Protein AF-A0A455C0T8-F1 (afdb_monomer_lite)

Organism: Physeter macrocephalus (NCBI:txid9755)

Foldseek 3Di:
DDPPPPDPVNCVVVPPDDPPVVVVVVVVVVVVVVVVVVVVVVVVVVCVPDDDPPPVVVVVVVVVVVVVVVVVVVCVPDPVNVVVVPPPPPVVVVVVVVVVVVVVVVVVVVVVVVVVVVVVVVVVVVVVVPVVDFDQDPVPSPFGWDDDPQWTDTPVGDIGRNPPVVPPDPVNVVVVVVVVVVVVVVVPVPPDDD

Secondary structure (DSSP, 8-state):
-------HHHHHH--SS--HHHHHHHHHHHHHHHHHHHHHHHHHHHHTTSS-TTHHHHHHHHHHHHHHHHHHHHHHT-HHHHHTT-----HHHHHHHHHHHHHHHHHHHHHHHHHHHHHHHHHHHHHHHHHHS--B-TTTSSSB-EEETTEEE-TTS-EEEGGGGGGS-THHHHHHHHHHHHHHHTTSSSSS--

Structure (mmCIF, N/CA/C/O backbone):
data_AF-A0A455C0T8-F1
#
_entry.id   AF-A0A455C0T8-F1
#
loop_
_atom_site.group_PDB
_atom_site.id
_atom_site.type_symbol
_atom_site.label_atom_id
_atom_site.label_alt_id
_atom_site.label_comp_id
_atom_site.label_asym_id
_atom_site.label_entity_id
_atom_site.label_seq_id
_atom_site.pdbx_PDB_ins_code
_atom_site.Cartn_x
_atom_site.Cartn_y
_atom_site.Cartn_z
_atom_site.occupancy
_atom_site.B_iso_or_equiv
_atom_site.auth_seq_id
_atom_site.auth_comp_id
_atom_site.auth_asym_id
_atom_site.auth_atom_id
_atom_site.pdbx_PDB_model_num
ATOM 1 N N . MET A 1 1 ? -26.585 -12.276 -6.420 1.00 33.41 1 MET A N 1
ATOM 2 C CA . MET A 1 1 ? -26.835 -12.587 -5.000 1.00 33.41 1 MET A CA 1
ATOM 3 C C . MET A 1 1 ? -25.480 -12.711 -4.329 1.00 33.41 1 MET A C 1
ATOM 5 O O . MET A 1 1 ? -24.835 -13.733 -4.495 1.00 33.41 1 MET A O 1
ATOM 9 N N . ALA A 1 2 ? -24.990 -11.632 -3.721 1.00 36.44 2 ALA A N 1
ATOM 10 C CA . ALA A 1 2 ? -23.723 -11.622 -2.997 1.00 36.44 2 ALA A CA 1
ATOM 11 C C . ALA A 1 2 ? -24.063 -11.402 -1.524 1.00 36.44 2 ALA A C 1
ATOM 13 O O . ALA A 1 2 ? -24.315 -10.275 -1.099 1.00 36.44 2 ALA A O 1
ATOM 14 N N . GLU A 1 3 ? -24.168 -12.495 -0.773 1.00 41.09 3 GLU A N 1
ATOM 15 C CA . GLU A 1 3 ? -24.179 -12.431 0.682 1.00 41.09 3 GLU A CA 1
ATOM 16 C C . GLU A 1 3 ? -22.773 -12.023 1.110 1.00 41.09 3 GLU A C 1
ATOM 18 O O . GLU A 1 3 ? -21.844 -12.826 1.143 1.00 41.09 3 GLU A O 1
ATOM 23 N N . GLY A 1 4 ? -22.600 -10.722 1.346 1.00 45.06 4 G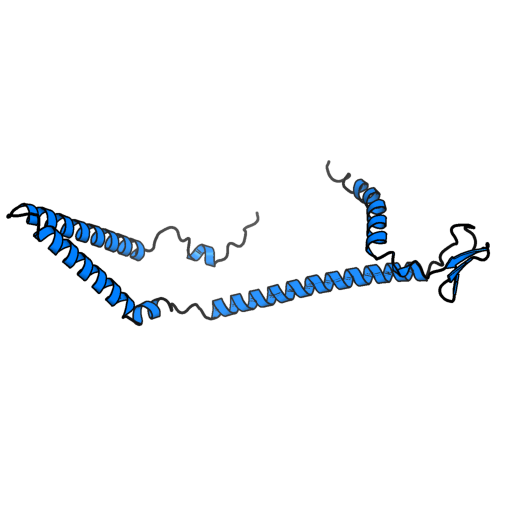LY A N 1
ATOM 24 C CA . GLY A 1 4 ? -21.412 -10.210 2.004 1.00 45.06 4 GLY A CA 1
ATOM 25 C C . GLY A 1 4 ? -21.304 -10.885 3.362 1.00 45.06 4 GLY A C 1
ATOM 26 O O . GLY A 1 4 ? -22.242 -10.822 4.160 1.00 45.06 4 GLY A O 1
ATOM 27 N N . SER A 1 5 ? -20.169 -11.532 3.597 1.00 46.12 5 SER A N 1
ATOM 28 C CA . SER A 1 5 ? -19.737 -12.092 4.870 1.00 46.12 5 SER A CA 1
ATOM 29 C C . SER A 1 5 ? -19.671 -10.985 5.924 1.00 46.12 5 SER A C 1
ATOM 31 O O . SER A 1 5 ? -18.622 -10.444 6.265 1.00 46.12 5 SER A O 1
ATOM 33 N N . GLY A 1 6 ? -20.832 -10.603 6.452 1.00 54.66 6 GLY A N 1
ATOM 34 C CA . GLY A 1 6 ? -20.913 -9.846 7.682 1.00 54.66 6 GLY A CA 1
ATOM 35 C C . GLY A 1 6 ? -20.240 -10.687 8.750 1.00 54.66 6 GLY A C 1
ATOM 36 O O . GLY A 1 6 ? -20.759 -11.742 9.104 1.00 54.66 6 GLY A O 1
ATOM 37 N N . SER A 1 7 ? -19.068 -10.236 9.204 1.00 57.94 7 SER A N 1
ATOM 38 C CA . SER A 1 7 ? -18.307 -10.855 10.287 1.00 57.94 7 SER A CA 1
ATOM 39 C C . SER A 1 7 ? -19.265 -11.348 11.372 1.00 57.94 7 SER A C 1
ATOM 41 O O . SER A 1 7 ? -20.107 -10.583 11.848 1.00 57.94 7 SER A O 1
ATOM 43 N N . ARG A 1 8 ? -19.144 -12.624 11.754 1.00 60.28 8 ARG A N 1
ATOM 44 C CA . ARG A 1 8 ? -19.903 -13.287 12.833 1.00 60.28 8 ARG A CA 1
ATOM 45 C C . ARG A 1 8 ? -19.936 -12.445 14.118 1.00 60.28 8 ARG A C 1
ATOM 47 O O . ARG A 1 8 ? -20.904 -12.494 14.877 1.00 60.28 8 ARG A O 1
ATOM 54 N N . HIS A 1 9 ? -18.924 -11.600 14.301 1.00 58.12 9 HIS A N 1
ATOM 55 C CA . HIS A 1 9 ? -18.810 -10.605 15.357 1.00 58.12 9 HIS A CA 1
ATOM 56 C C . HIS A 1 9 ? -19.911 -9.524 15.306 1.00 58.12 9 HIS A C 1
ATOM 58 O O . HIS A 1 9 ? -20.484 -9.156 16.329 1.00 58.12 9 HIS A O 1
ATOM 64 N N . ARG A 1 10 ? -20.299 -9.070 14.106 1.00 57.00 10 ARG A N 1
ATOM 65 C CA . ARG A 1 10 ? -21.342 -8.056 13.874 1.00 57.00 10 ARG A CA 1
ATOM 66 C C . ARG A 1 10 ? -22.728 -8.489 14.334 1.00 57.00 10 ARG A C 1
ATOM 68 O O . ARG A 1 10 ? -23.501 -7.660 14.808 1.00 57.00 10 ARG A O 1
ATOM 75 N N . SER A 1 11 ? -23.032 -9.775 14.205 1.00 61.03 11 SER A N 1
ATOM 76 C CA . SER A 1 11 ? -24.286 -10.373 14.669 1.00 61.03 11 SER A CA 1
ATOM 77 C C . SER A 1 11 ? -24.374 -10.498 16.192 1.00 61.03 11 SER A C 1
ATOM 79 O O . SER A 1 11 ? -25.479 -10.434 16.725 1.00 61.03 11 SER A O 1
ATOM 81 N N . LEU A 1 12 ? -23.244 -10.618 16.902 1.00 58.72 12 LEU A N 1
ATOM 82 C CA . LEU A 1 12 ? -23.231 -10.785 18.362 1.00 58.72 12 LEU A CA 1
ATOM 83 C C . LEU A 1 12 ? -23.606 -9.496 19.107 1.00 58.72 12 LEU A C 1
ATOM 85 O O . LEU A 1 12 ? -24.331 -9.550 20.097 1.00 58.72 12 LEU A O 1
ATOM 89 N N . TYR A 1 13 ? -23.184 -8.328 18.613 1.00 58.69 13 TYR A N 1
ATOM 90 C CA . TYR A 1 13 ? -23.478 -7.048 19.271 1.00 58.69 13 TYR A CA 1
ATOM 91 C C . TYR A 1 13 ? -24.742 -6.339 18.748 1.00 58.69 13 TYR A C 1
ATOM 93 O O . TYR A 1 13 ? -25.199 -5.378 19.366 1.00 58.69 13 TYR A O 1
ATOM 101 N N . LYS A 1 14 ? -25.319 -6.791 17.620 1.00 55.66 14 LYS A N 1
ATOM 102 C CA . LYS A 1 14 ? -26.543 -6.220 17.015 1.00 55.66 14 LYS A CA 1
ATOM 103 C C . LYS A 1 14 ? -27.815 -7.033 17.263 1.00 55.66 14 LYS A C 1
ATOM 105 O O . LYS A 1 14 ? -28.819 -6.780 16.597 1.00 55.66 14 LYS A O 1
ATOM 110 N N . LEU A 1 15 ? -27.800 -7.990 18.195 1.00 58.72 15 LEU A N 1
ATOM 111 C CA . LEU A 1 15 ? -29.006 -8.731 18.567 1.00 58.72 15 LEU A CA 1
ATOM 112 C C . LEU A 1 15 ? -30.108 -7.732 18.970 1.00 58.72 15 LEU A C 1
ATOM 114 O O . LEU A 1 15 ? -29.915 -6.892 19.851 1.00 58.72 15 LEU A O 1
ATOM 118 N N . VAL A 1 16 ? -31.233 -7.766 18.252 1.00 58.88 16 VAL A N 1
ATOM 119 C CA . VAL A 1 16 ? -32.343 -6.821 18.419 1.00 58.88 16 VAL A CA 1
ATOM 120 C C . VAL A 1 16 ? -32.990 -7.070 19.779 1.00 58.88 16 VAL A C 1
ATOM 122 O O . VAL A 1 16 ? -33.733 -8.027 19.961 1.00 58.88 16 VAL A O 1
ATOM 125 N N . GLY A 1 17 ? -32.673 -6.202 20.736 1.00 65.75 17 GLY A N 1
ATOM 126 C CA . GLY A 1 17 ? -33.179 -6.260 22.103 1.00 65.75 17 GLY A CA 1
ATOM 127 C C . GLY A 1 17 ? -32.043 -6.123 23.104 1.00 65.75 17 GLY A C 1
ATOM 128 O O . GLY A 1 17 ? -31.150 -6.962 23.177 1.00 65.75 17 GLY A O 1
ATOM 129 N N . SER A 1 18 ? -32.069 -5.045 23.888 1.00 62.69 18 SER A N 1
ATOM 130 C CA . SER A 1 18 ? -31.162 -4.908 25.026 1.00 62.69 18 SER A CA 1
ATOM 131 C C . SER A 1 18 ? -31.400 -6.091 25.974 1.00 62.69 18 SER A C 1
ATOM 133 O O . SER A 1 18 ? -32.557 -6.315 26.337 1.00 62.69 18 SER A O 1
ATOM 135 N N . PRO A 1 19 ? -30.366 -6.863 26.362 1.00 65.88 19 PRO A N 1
ATOM 136 C CA . PRO A 1 19 ? -30.512 -7.954 27.317 1.00 65.88 19 PRO A CA 1
ATOM 137 C C . PRO A 1 19 ? -31.326 -7.522 28.551 1.00 65.88 19 PRO A C 1
ATOM 139 O O . PRO A 1 19 ? -31.141 -6.391 29.009 1.00 65.88 19 PRO A O 1
ATOM 142 N N . PRO A 1 20 ? -32.191 -8.383 29.128 1.00 73.50 20 PRO A N 1
ATOM 143 C CA . PRO A 1 20 ? -33.102 -8.006 30.218 1.00 73.50 20 PRO A CA 1
ATOM 144 C C . PRO A 1 20 ? -32.420 -7.292 31.396 1.00 73.50 20 PRO A C 1
ATOM 146 O O . PRO A 1 20 ? -32.981 -6.367 31.982 1.00 73.50 20 PRO A O 1
ATOM 149 N N . TRP A 1 21 ? -31.169 -7.655 31.695 1.00 77.06 21 TRP A N 1
ATOM 150 C CA . TRP A 1 21 ? -30.371 -7.018 32.742 1.00 77.06 21 TRP A CA 1
ATOM 151 C C . TRP A 1 21 ? -29.946 -5.580 32.403 1.00 77.06 21 TRP A C 1
ATOM 153 O O . TRP A 1 21 ? -29.877 -4.750 33.304 1.00 77.06 21 TRP A O 1
ATOM 163 N N . LYS A 1 22 ? -29.706 -5.242 31.125 1.00 79.69 22 LYS A N 1
ATOM 164 C CA . LYS A 1 22 ? -29.361 -3.875 30.695 1.00 79.69 22 LYS A CA 1
ATOM 165 C C . LYS A 1 22 ? -30.555 -2.936 30.829 1.00 79.69 22 LYS A C 1
ATOM 167 O O . LYS A 1 22 ? -30.374 -1.765 31.155 1.00 79.69 22 LYS A O 1
ATOM 172 N N . GLU A 1 23 ? -31.768 -3.430 30.576 1.00 82.00 23 GLU A N 1
ATOM 173 C CA . GLU A 1 23 ? -32.989 -2.661 30.832 1.00 82.00 23 GLU A CA 1
ATOM 174 C C . GLU A 1 23 ? -33.227 -2.502 32.336 1.00 82.00 23 GLU A C 1
ATOM 176 O O . GLU A 1 23 ? -33.405 -1.379 32.797 1.00 82.00 23 GLU A O 1
ATOM 181 N N . ALA A 1 24 ? -33.115 -3.578 33.121 1.00 80.69 24 ALA A N 1
ATOM 182 C CA . ALA A 1 24 ? -33.224 -3.508 34.579 1.00 80.69 24 ALA A CA 1
ATOM 183 C C . ALA A 1 24 ? -32.189 -2.549 35.202 1.00 80.69 24 ALA A C 1
ATOM 185 O O . ALA A 1 24 ? -32.524 -1.747 36.074 1.00 80.69 24 ALA A O 1
ATOM 186 N N . PHE A 1 25 ? -30.947 -2.563 34.710 1.00 82.69 25 PHE A N 1
ATOM 187 C CA . PHE A 1 25 ? -29.892 -1.645 35.136 1.00 82.69 25 PHE A CA 1
ATOM 188 C C . PHE A 1 25 ? -30.202 -0.191 34.755 1.00 82.69 25 PHE A C 1
ATOM 190 O O . PHE A 1 25 ? -30.067 0.703 35.592 1.00 82.69 25 PHE A O 1
ATOM 197 N N . ARG A 1 26 ? -30.674 0.059 33.523 1.00 88.69 26 ARG A N 1
ATOM 198 C CA . ARG A 1 26 ? -31.106 1.398 33.087 1.00 88.69 26 ARG A CA 1
ATOM 199 C C . ARG A 1 26 ? -32.244 1.935 33.951 1.00 88.69 26 ARG A C 1
ATOM 201 O O . ARG A 1 26 ? -32.157 3.077 34.400 1.00 88.69 26 ARG A O 1
ATOM 208 N N . GLN A 1 27 ? -33.252 1.116 34.244 1.00 88.38 27 GLN A N 1
ATOM 209 C CA . GLN A 1 27 ? -34.340 1.493 35.150 1.00 88.38 27 GLN A CA 1
ATOM 210 C C . GLN A 1 27 ? -33.820 1.779 36.565 1.00 88.38 27 GLN A C 1
ATOM 212 O O . GLN A 1 27 ? -34.174 2.800 37.146 1.00 88.38 27 GLN A O 1
ATOM 217 N N . GLY A 1 28 ? -32.899 0.962 37.086 1.00 89.94 28 GLY A N 1
ATOM 218 C CA . GLY A 1 28 ? -32.250 1.208 38.377 1.00 89.94 28 GLY A CA 1
ATOM 219 C C . GLY A 1 28 ? -31.489 2.539 38.430 1.00 89.94 28 GLY A C 1
ATOM 220 O O . GLY A 1 28 ? -31.587 3.269 39.415 1.00 89.94 28 GLY A O 1
ATOM 221 N N . CYS A 1 29 ? -30.773 2.906 37.364 1.00 90.25 29 CYS A N 1
ATOM 222 C CA . CYS A 1 29 ? -30.118 4.213 37.253 1.00 90.25 29 CYS A CA 1
ATOM 223 C C . CYS A 1 29 ? -31.121 5.374 37.230 1.00 90.25 29 CYS A C 1
ATOM 225 O O . CYS A 1 29 ? -30.934 6.352 37.955 1.00 90.25 29 CYS A O 1
ATOM 227 N N . LEU A 1 30 ? -32.186 5.267 36.431 1.00 93.00 30 LEU A N 1
ATOM 228 C CA . LEU A 1 30 ? -33.220 6.300 36.346 1.00 93.00 30 LEU A CA 1
ATOM 229 C C . LEU A 1 30 ? -33.950 6.484 37.679 1.00 93.00 30 LEU A C 1
ATOM 231 O O . LEU A 1 30 ? -34.181 7.617 38.101 1.00 93.00 30 LEU A O 1
ATOM 235 N N . GLU A 1 31 ? -34.256 5.390 38.371 1.00 93.88 31 GLU A N 1
ATOM 236 C CA . GLU A 1 31 ? -34.935 5.423 39.662 1.00 93.88 31 GLU A CA 1
ATOM 237 C C . GLU A 1 31 ? -34.030 6.018 40.752 1.00 93.88 31 GLU A C 1
ATOM 239 O O . GLU A 1 31 ? -34.474 6.857 41.537 1.00 93.88 31 GLU A O 1
ATOM 244 N N . ARG A 1 32 ? -32.725 5.698 40.751 1.00 90.62 32 ARG A N 1
ATOM 245 C CA . ARG A 1 32 ? -31.735 6.368 41.617 1.00 90.62 32 ARG A CA 1
ATOM 246 C C . ARG A 1 32 ? -31.667 7.870 41.350 1.00 90.62 32 ARG A C 1
ATOM 248 O O . ARG A 1 32 ? -31.705 8.655 42.297 1.00 90.62 32 ARG A O 1
ATOM 255 N N . MET A 1 33 ? -31.623 8.279 40.081 1.00 91.00 33 MET A N 1
ATOM 256 C CA . MET A 1 33 ? -31.598 9.695 39.703 1.00 91.00 33 MET A CA 1
ATOM 257 C C . MET A 1 33 ? -32.877 10.416 40.156 1.00 91.00 33 MET A C 1
ATOM 259 O O . MET A 1 33 ? -32.812 11.500 40.738 1.00 91.00 33 MET A O 1
ATOM 263 N N . ARG A 1 34 ? -34.046 9.799 39.945 1.00 93.19 34 ARG A N 1
ATOM 264 C CA . ARG A 1 34 ? -35.346 10.340 40.360 1.00 93.19 34 ARG A CA 1
ATOM 265 C C . ARG A 1 34 ? -35.437 10.484 41.878 1.00 93.19 34 ARG A C 1
ATOM 267 O O . ARG A 1 34 ? -35.855 11.538 42.352 1.00 93.19 34 ARG A O 1
ATOM 274 N N . ASN A 1 35 ? -35.000 9.476 42.629 1.00 89.75 35 ASN A N 1
ATOM 275 C CA . ASN A 1 35 ? -35.014 9.493 44.091 1.00 89.75 35 ASN A CA 1
ATOM 276 C C . ASN A 1 35 ? -34.017 10.497 44.677 1.00 89.75 35 ASN A C 1
ATOM 278 O O . ASN A 1 35 ? -34.351 11.184 45.642 1.00 89.75 35 ASN A O 1
ATOM 282 N N . SER A 1 36 ? -32.838 10.647 44.068 1.00 85.00 36 SER A N 1
ATOM 283 C CA . SER A 1 36 ? -31.876 11.693 44.434 1.00 85.00 36 SER A CA 1
ATOM 284 C C . SER A 1 36 ? -32.474 13.088 44.219 1.00 85.00 36 SER A C 1
ATOM 286 O O . SER A 1 36 ? -32.560 13.885 45.156 1.00 85.00 36 SER A O 1
ATOM 288 N N . ARG A 1 37 ? -33.032 13.344 43.025 1.00 91.06 37 ARG A N 1
ATOM 289 C CA . ARG A 1 37 ? -33.727 14.603 42.716 1.00 91.06 37 ARG A CA 1
ATOM 290 C C . ARG A 1 37 ? -34.885 14.860 43.678 1.00 91.06 37 ARG A C 1
ATOM 292 O O . ARG A 1 37 ? -35.057 15.985 44.140 1.00 91.06 37 ARG A O 1
ATOM 299 N N . TYR A 1 38 ? -35.679 13.837 43.988 1.00 90.44 38 TYR A N 1
ATOM 300 C CA . TYR A 1 38 ? -36.792 13.953 44.924 1.00 90.44 38 TYR A CA 1
ATOM 301 C C . TYR A 1 38 ? -36.306 14.314 46.331 1.00 90.44 38 TYR A C 1
ATOM 303 O O . TYR A 1 38 ? -36.817 15.276 46.898 1.00 90.44 38 TYR A O 1
ATOM 311 N N . ARG A 1 39 ? -35.285 13.625 46.864 1.00 88.25 39 ARG A N 1
ATOM 312 C CA . ARG A 1 39 ? -34.659 13.946 48.160 1.00 88.25 39 ARG A CA 1
ATOM 313 C C . ARG A 1 39 ? -34.164 15.386 48.208 1.00 88.25 39 ARG A C 1
ATOM 315 O O . ARG A 1 39 ? -34.488 16.092 49.159 1.00 88.25 39 ARG A O 1
ATOM 322 N N . LEU A 1 40 ? -33.439 15.831 47.182 1.00 84.25 40 LEU A N 1
ATOM 323 C CA . LEU A 1 40 ? -32.906 17.191 47.108 1.00 84.25 40 LEU A CA 1
ATOM 324 C C . LEU A 1 40 ? -34.034 18.234 47.110 1.00 84.25 40 LEU A C 1
ATOM 326 O O . LEU A 1 40 ? -34.046 19.148 47.931 1.00 84.25 40 LEU A O 1
ATOM 330 N N . LEU A 1 41 ? -35.042 18.060 46.251 1.00 83.62 41 LEU A N 1
ATOM 331 C CA . LEU A 1 41 ? -36.197 18.961 46.193 1.00 83.62 41 LEU A CA 1
ATOM 332 C C . LEU A 1 41 ? -37.034 18.934 47.478 1.00 83.62 41 LEU A C 1
ATOM 334 O O . LEU A 1 41 ? -37.675 19.931 47.812 1.00 83.62 41 LEU A O 1
ATOM 338 N N . ASN A 1 42 ? -37.075 17.804 48.187 1.00 83.00 42 ASN A N 1
ATOM 339 C CA . ASN A 1 42 ? -37.778 17.695 49.460 1.00 83.00 42 ASN A CA 1
ATOM 340 C C . ASN A 1 42 ? -37.015 18.423 50.578 1.00 83.00 42 ASN A C 1
ATOM 342 O O . ASN A 1 42 ? -37.646 19.139 51.349 1.00 83.00 42 ASN A O 1
ATOM 346 N N . LYS A 1 43 ? -35.674 18.337 50.604 1.00 79.94 43 LYS A N 1
ATOM 347 C CA . LYS A 1 43 ? -34.820 19.138 51.501 1.00 79.94 43 LYS A CA 1
ATOM 348 C C . LYS A 1 43 ? -35.065 20.642 51.297 1.00 79.94 43 LYS A C 1
ATOM 350 O O . LYS A 1 43 ? -35.348 21.340 52.264 1.00 79.94 43 LYS A O 1
ATOM 355 N N . TYR A 1 44 ? -35.075 21.125 50.049 1.00 72.94 44 TYR A N 1
ATOM 356 C CA . TYR A 1 44 ? -35.367 22.539 49.753 1.00 72.94 44 TYR A CA 1
ATOM 357 C C . TYR A 1 44 ? -36.786 22.964 50.158 1.00 72.94 44 TYR A C 1
ATOM 359 O O . TYR A 1 44 ? -36.973 24.050 50.703 1.00 72.94 44 TYR A O 1
ATOM 367 N N . ARG A 1 45 ? -37.795 22.111 49.930 1.00 80.19 45 ARG A N 1
ATOM 368 C CA . ARG A 1 45 ? -39.177 22.398 50.350 1.00 80.19 45 ARG A CA 1
ATOM 369 C C . ARG A 1 45 ? -39.338 22.439 51.869 1.00 80.19 45 ARG A C 1
ATOM 371 O O . ARG A 1 45 ? -40.090 23.272 52.361 1.00 80.19 45 ARG A O 1
ATOM 378 N N . GLN A 1 46 ? -38.634 21.578 52.601 1.00 69.50 46 GLN A N 1
ATOM 379 C CA . GLN A 1 46 ? -38.666 21.548 54.067 1.00 69.50 46 GLN A CA 1
ATOM 380 C C . GLN A 1 46 ? -37.895 22.723 54.689 1.00 69.50 46 GLN A C 1
ATOM 382 O O . GLN A 1 46 ? -38.374 23.317 55.652 1.00 69.50 46 GLN A O 1
ATOM 387 N N . ALA A 1 47 ? -36.768 23.130 54.095 1.00 58.59 47 ALA A N 1
ATOM 388 C CA . ALA A 1 47 ? -35.994 24.299 54.527 1.00 58.59 47 ALA A CA 1
ATOM 389 C C . ALA A 1 47 ? -36.754 25.633 54.358 1.00 58.59 47 ALA A C 1
ATOM 391 O O . ALA A 1 47 ? -36.517 26.584 55.097 1.00 58.59 47 ALA A O 1
ATOM 392 N N . GLY A 1 48 ? -37.714 25.710 53.429 1.00 55.81 48 GLY A N 1
ATOM 393 C CA . GLY A 1 48 ? -38.575 26.887 53.250 1.00 55.81 48 GLY A CA 1
ATOM 394 C C . GLY A 1 48 ? -39.672 27.064 54.311 1.00 55.81 48 GLY A C 1
ATOM 395 O O . GLY A 1 48 ? -40.335 28.099 54.317 1.00 55.81 48 GLY A O 1
ATOM 396 N N . GLY A 1 49 ? -39.888 26.075 55.188 1.00 57.78 49 GLY A N 1
ATOM 397 C CA . GLY A 1 49 ? -40.978 26.076 56.171 1.00 57.78 49 GLY A CA 1
ATOM 398 C C . GLY A 1 49 ? -40.622 26.607 57.564 1.00 57.78 49 GLY A C 1
ATOM 399 O O . GLY A 1 49 ? -41.535 26.856 58.345 1.00 57.78 49 GLY A O 1
ATOM 400 N N . ASN A 1 50 ? -39.336 26.787 57.897 1.00 58.78 50 ASN A N 1
ATOM 401 C CA . ASN A 1 50 ? -38.905 27.154 59.253 1.00 58.78 50 ASN A CA 1
ATOM 402 C C . ASN A 1 50 ? -37.678 28.099 59.237 1.00 58.78 50 ASN A C 1
ATOM 404 O O . ASN A 1 50 ? -36.543 27.650 59.276 1.00 58.78 50 ASN A O 1
ATOM 408 N N . MET A 1 51 ? -37.943 29.413 59.204 1.00 53.75 51 MET A N 1
ATOM 409 C CA . MET A 1 51 ? -37.075 30.561 59.563 1.00 53.75 51 MET A CA 1
ATOM 410 C C . MET A 1 51 ? -35.664 30.728 58.921 1.00 53.75 51 MET A C 1
ATOM 412 O O . MET A 1 51 ? -34.823 29.840 58.909 1.00 53.75 51 MET A O 1
ATOM 416 N N . SER A 1 52 ? -35.405 31.972 58.473 1.00 58.03 52 SER A N 1
ATOM 417 C CA . SER A 1 52 ? -34.132 32.595 58.024 1.00 58.03 52 SER A CA 1
ATOM 418 C C . SER A 1 52 ? -33.333 31.904 56.896 1.00 58.03 52 SER A C 1
ATOM 420 O O . SER A 1 52 ? -32.160 31.553 57.027 1.00 58.03 52 SER A O 1
ATOM 422 N N . GLY A 1 53 ? -33.947 31.830 55.709 1.00 56.12 53 GLY A N 1
ATOM 423 C CA . GLY A 1 53 ? -33.444 31.192 54.477 1.00 56.12 53 GLY A CA 1
ATOM 424 C C . GLY A 1 53 ? -32.185 31.767 53.795 1.00 56.12 53 GLY A C 1
ATOM 425 O O . GLY A 1 53 ? -32.001 31.550 52.602 1.00 56.12 53 GLY A O 1
ATOM 426 N N . GLY A 1 54 ? -31.313 32.484 54.507 1.00 56.38 54 GLY A N 1
ATOM 427 C CA . GLY A 1 54 ? -30.029 32.964 53.973 1.00 56.38 54 GLY A CA 1
ATOM 428 C C . GLY A 1 54 ? -28.845 32.053 54.315 1.00 56.38 54 GLY A C 1
ATOM 429 O O . GLY A 1 54 ? -28.096 31.655 53.432 1.00 56.38 54 GLY A O 1
ATOM 430 N N . ALA A 1 55 ? -28.693 31.686 55.591 1.00 55.50 55 ALA A N 1
ATOM 431 C CA . ALA A 1 55 ? -27.509 30.971 56.085 1.00 55.50 55 ALA A CA 1
ATOM 432 C C . ALA A 1 55 ? -27.579 29.443 55.889 1.00 55.50 55 ALA A C 1
ATOM 434 O O . ALA A 1 55 ? -26.561 28.796 55.657 1.00 55.50 55 ALA A O 1
ATOM 435 N N . GLN A 1 56 ? -28.782 28.861 55.938 1.00 57.34 56 GLN A N 1
ATOM 436 C CA . GLN A 1 56 ? -28.978 27.409 55.811 1.00 57.34 56 GLN A CA 1
ATOM 437 C C . GLN A 1 56 ? -28.794 26.907 54.369 1.00 57.34 56 GLN A C 1
ATOM 439 O O . GLN A 1 56 ? -28.333 25.789 54.154 1.00 57.34 56 GLN A O 1
ATOM 444 N N . ASN A 1 57 ? -29.092 27.748 53.373 1.00 56.84 57 ASN A N 1
ATOM 445 C CA . ASN A 1 57 ? -28.886 27.411 51.963 1.00 56.84 57 ASN A CA 1
ATOM 446 C C . ASN A 1 57 ? -27.396 27.255 51.625 1.00 56.84 57 ASN A C 1
ATOM 448 O O . ASN A 1 57 ? -27.035 26.358 50.869 1.00 56.84 57 ASN A O 1
ATOM 452 N N . THR A 1 58 ? -26.529 28.071 52.229 1.00 62.97 58 THR A N 1
ATOM 453 C CA . THR A 1 58 ? -25.071 27.951 52.084 1.00 62.97 58 THR A CA 1
ATOM 454 C C . THR A 1 58 ? -24.545 26.665 52.730 1.00 62.97 58 THR A C 1
ATOM 456 O O . THR A 1 58 ? -23.683 26.003 52.159 1.00 62.97 58 THR A O 1
ATOM 459 N N . PHE A 1 59 ? -25.113 26.266 53.875 1.00 63.47 59 PHE A N 1
ATOM 460 C CA . PHE A 1 59 ? -24.740 25.040 54.590 1.00 63.47 59 PHE A CA 1
ATOM 461 C C . PHE A 1 59 ? -25.121 23.763 53.816 1.00 63.47 59 PHE A C 1
ATOM 463 O O . PHE A 1 59 ? -24.315 22.844 53.712 1.00 63.47 59 PHE A O 1
ATOM 470 N N . LEU A 1 60 ? -26.304 23.732 53.188 1.00 66.31 60 LEU A N 1
ATOM 471 C CA . LEU A 1 60 ? -26.748 22.599 52.362 1.00 66.31 60 LEU A CA 1
ATOM 472 C C . LEU A 1 60 ? -25.903 22.405 51.095 1.00 66.31 60 LEU A C 1
ATOM 474 O O . LEU A 1 60 ? -25.666 21.274 50.682 1.00 66.31 60 LEU A O 1
ATOM 478 N N . VAL A 1 61 ? -25.454 23.492 50.459 1.00 72.50 61 VAL A N 1
ATOM 479 C CA . VAL A 1 61 ? -24.591 23.402 49.268 1.00 72.50 61 VAL A CA 1
ATOM 480 C C . VAL A 1 61 ? -23.224 22.823 49.630 1.00 72.50 61 VAL A C 1
ATOM 482 O O . VAL A 1 61 ? -22.695 22.007 48.878 1.00 72.50 61 VAL A O 1
ATOM 485 N N . GLN A 1 62 ? -22.672 23.207 50.782 1.00 74.50 62 GLN A N 1
ATOM 486 C CA . GLN A 1 62 ? -21.394 22.681 51.252 1.00 74.50 62 GLN A CA 1
ATOM 487 C C . GLN A 1 62 ? -21.483 21.194 51.624 1.00 74.50 62 GLN A C 1
ATOM 489 O O . GLN A 1 62 ? -20.630 20.425 51.194 1.00 74.50 62 GLN A O 1
ATOM 494 N N . GLU A 1 63 ? -22.546 20.777 52.320 1.00 75.50 63 GLU A N 1
ATOM 495 C CA . GLU A 1 63 ? -22.799 19.365 52.647 1.00 75.50 63 GLU A CA 1
ATOM 496 C C . GLU A 1 63 ? -22.909 18.504 51.375 1.00 75.50 63 GLU A C 1
ATOM 498 O O . GLU A 1 63 ? -22.267 17.463 51.272 1.00 75.50 63 GLU A O 1
ATOM 503 N N . VAL A 1 64 ? -23.655 18.966 50.362 1.00 78.75 64 VAL A N 1
ATOM 504 C CA . VAL A 1 64 ? -23.799 18.238 49.087 1.00 78.75 64 VAL A CA 1
ATOM 505 C C . VAL A 1 64 ? -22.477 18.174 48.320 1.00 78.75 64 VAL A C 1
ATOM 507 O O . VAL A 1 64 ? -22.159 17.134 47.750 1.00 78.75 64 VAL A O 1
ATOM 510 N N . MET A 1 65 ? -21.684 19.250 48.307 1.00 81.56 65 MET A N 1
ATOM 511 C CA . MET A 1 65 ? -20.361 19.207 47.676 1.00 81.56 65 MET A CA 1
ATOM 512 C C . MET A 1 65 ? -19.424 18.222 48.373 1.00 81.56 65 MET A C 1
ATOM 514 O O . MET A 1 65 ? -18.721 17.488 47.686 1.00 81.56 65 MET A O 1
ATOM 518 N N . GLU A 1 66 ? -19.405 18.190 49.706 1.00 79.06 66 GLU A N 1
ATOM 519 C CA . GLU A 1 66 ? -18.575 17.246 50.459 1.00 79.06 66 GLU A CA 1
ATOM 520 C C . GLU A 1 66 ? -19.048 15.799 50.271 1.00 79.06 66 GLU A C 1
ATOM 522 O O . GLU A 1 66 ? -18.214 14.910 50.106 1.00 79.06 66 GLU A O 1
ATOM 527 N N . GLU A 1 67 ? -20.357 15.538 50.225 1.00 76.81 67 GLU A N 1
ATOM 528 C CA . GLU A 1 67 ? -20.901 14.204 49.933 1.00 76.81 67 GLU A CA 1
ATOM 529 C C . GLU A 1 67 ? -20.487 13.709 48.534 1.00 76.81 67 GLU A C 1
ATOM 531 O O . GLU A 1 67 ? -19.982 12.591 48.401 1.00 76.81 67 GLU A O 1
ATOM 536 N N . GLU A 1 68 ? -20.637 14.541 47.499 1.00 78.31 68 GLU A N 1
ATOM 537 C CA . GLU A 1 68 ? -20.260 14.186 46.123 1.00 78.31 68 GLU A CA 1
ATOM 538 C C . GLU A 1 68 ? -18.734 14.060 45.966 1.00 78.31 68 GLU A C 1
ATOM 540 O O . GLU A 1 68 ? -18.248 13.139 45.308 1.00 78.31 68 GLU A O 1
ATOM 545 N N . TRP A 1 69 ? -17.957 14.927 46.624 1.00 74.62 69 TRP A N 1
ATOM 546 C CA . TRP A 1 69 ? -16.494 14.858 46.623 1.00 74.62 69 TRP A CA 1
ATOM 547 C C . TRP A 1 69 ? -15.972 13.573 47.282 1.00 74.62 69 TRP A C 1
ATOM 549 O O . TRP A 1 69 ? -15.087 12.907 46.742 1.00 74.62 69 TRP A O 1
ATOM 559 N N . ASN A 1 70 ? -16.561 13.170 48.409 1.00 75.25 70 ASN A N 1
ATOM 560 C CA . ASN A 1 70 ? -16.216 11.917 49.083 1.00 75.25 70 ASN A CA 1
ATOM 561 C C . ASN A 1 70 ? -16.648 10.682 48.270 1.00 75.25 70 ASN A C 1
ATOM 563 O O . ASN A 1 70 ? -15.932 9.678 48.243 1.00 75.25 70 ASN A O 1
ATOM 567 N N . ALA A 1 71 ? -17.785 10.745 47.567 1.00 75.12 71 ALA A N 1
ATOM 568 C CA . ALA A 1 71 ? -18.238 9.664 46.693 1.00 75.12 71 ALA A CA 1
ATOM 569 C C . ALA A 1 71 ? -17.261 9.421 45.531 1.00 75.12 71 ALA A C 1
ATOM 571 O O . ALA A 1 71 ? -16.928 8.265 45.254 1.00 75.12 71 ALA A O 1
ATOM 572 N N . LEU A 1 72 ? -16.751 10.494 44.915 1.00 68.12 72 LEU A N 1
ATOM 573 C CA . LEU A 1 72 ? -15.740 10.436 43.854 1.00 68.12 72 LEU A CA 1
ATOM 574 C C . LEU A 1 72 ? -14.426 9.806 44.343 1.00 68.12 72 LEU A C 1
ATOM 576 O O . LEU A 1 72 ? -13.925 8.872 43.720 1.00 68.12 72 LEU A O 1
ATOM 580 N N . GLN A 1 73 ? -13.921 10.214 45.514 1.00 66.81 73 GLN A N 1
ATOM 581 C CA . GLN A 1 73 ? -12.708 9.616 46.093 1.00 66.81 73 GLN A CA 1
ATOM 582 C C . GLN A 1 73 ? -12.871 8.124 46.445 1.00 66.81 73 GLN A C 1
ATOM 584 O O . GLN A 1 73 ? -11.907 7.354 46.389 1.00 66.81 73 GLN A O 1
ATOM 589 N N . SER A 1 74 ? -14.085 7.678 46.783 1.00 59.03 74 SER A N 1
ATOM 590 C CA . SER A 1 74 ? -14.365 6.260 47.067 1.00 59.03 74 SER A CA 1
ATOM 591 C C . SER A 1 74 ? -14.321 5.359 45.822 1.00 59.03 74 SER A C 1
ATOM 593 O O . SER A 1 74 ? -14.089 4.156 45.936 1.00 59.03 74 SER A O 1
ATOM 595 N N . VAL A 1 75 ? -14.522 5.939 44.633 1.00 57.72 75 VAL A N 1
ATOM 596 C CA . VAL A 1 75 ? -14.420 5.245 43.342 1.00 57.72 75 VAL A CA 1
ATOM 597 C C . VAL A 1 75 ? -12.961 5.167 42.887 1.00 57.72 75 VAL A C 1
ATOM 599 O O . VAL A 1 75 ? -12.531 4.117 42.417 1.00 57.72 75 VAL A O 1
ATOM 602 N N . GLU A 1 76 ? -12.180 6.228 43.104 1.00 54.53 76 GLU A N 1
ATOM 603 C CA . GLU A 1 76 ? -10.747 6.272 42.768 1.00 54.53 76 GLU A CA 1
ATOM 604 C C . GLU A 1 76 ? -9.883 5.359 43.665 1.00 54.53 76 GLU A C 1
ATOM 606 O O . GLU A 1 76 ? -8.820 4.898 43.258 1.00 54.53 76 GLU A O 1
ATOM 611 N N . SER A 1 77 ? -10.330 5.075 44.894 1.00 53.06 77 SER A N 1
ATOM 612 C CA . SER A 1 77 ? -9.578 4.292 45.891 1.00 53.06 77 SER A CA 1
ATOM 613 C C . SER A 1 77 ? -9.799 2.777 45.823 1.00 53.06 77 SER A C 1
ATOM 615 O O . SER A 1 77 ? -9.265 2.049 46.663 1.00 53.06 77 SER A O 1
ATOM 617 N N . ARG A 1 78 ? -10.552 2.272 44.835 1.00 51.00 78 ARG A N 1
ATOM 618 C CA . ARG A 1 78 ? -10.846 0.840 44.697 1.00 51.00 78 ARG A CA 1
ATOM 619 C C . ARG A 1 78 ? -10.044 0.223 43.541 1.00 51.00 78 ARG A C 1
ATOM 621 O O . ARG A 1 78 ? -10.427 0.396 42.384 1.00 51.00 78 ARG A O 1
ATOM 628 N N . PRO A 1 79 ? -9.001 -0.585 43.819 1.00 55.25 79 PRO A N 1
ATOM 629 C CA . PRO A 1 79 ? -8.288 -1.343 42.781 1.00 55.25 79 PRO A CA 1
ATOM 630 C C . PRO A 1 79 ? -9.223 -2.258 41.965 1.00 55.25 79 PRO A C 1
ATOM 632 O O . PRO A 1 79 ? -8.965 -2.576 40.810 1.00 55.25 79 PRO A O 1
ATOM 635 N N . GLU A 1 80 ? -10.354 -2.644 42.558 1.00 52.97 80 GLU A N 1
ATOM 636 C CA . GLU A 1 80 ? -11.346 -3.573 42.010 1.00 52.97 80 GLU A CA 1
ATOM 637 C C . GLU A 1 80 ? -12.178 -3.002 40.845 1.00 52.97 80 GLU A C 1
ATOM 639 O O . GLU A 1 80 ? -12.753 -3.774 40.079 1.00 52.97 80 GLU A O 1
ATOM 644 N N . ALA A 1 81 ? -12.271 -1.673 40.695 1.00 51.59 81 ALA A N 1
ATOM 645 C CA . ALA A 1 81 ? -13.000 -1.050 39.582 1.00 51.59 81 ALA A CA 1
ATOM 646 C C . ALA A 1 81 ? -12.182 -1.061 38.278 1.00 51.59 81 ALA A C 1
ATOM 648 O O . ALA A 1 81 ? -12.749 -1.191 37.196 1.00 51.59 81 ALA A O 1
ATOM 649 N N . LEU A 1 82 ? -10.851 -0.999 38.390 1.00 50.22 82 LEU A N 1
ATOM 650 C CA . LEU A 1 82 ? -9.934 -1.214 37.269 1.00 50.22 82 LEU A CA 1
ATOM 651 C C . LEU A 1 82 ? -9.815 -2.706 36.924 1.00 50.22 82 LEU A C 1
ATOM 653 O O . LEU A 1 82 ? -9.766 -3.050 35.748 1.00 50.22 82 LEU A O 1
ATOM 657 N N . ALA A 1 83 ? -9.891 -3.591 37.924 1.00 50.94 83 ALA A N 1
ATOM 658 C CA . ALA A 1 83 ? -9.896 -5.044 37.721 1.00 50.94 83 ALA A CA 1
ATOM 659 C C . ALA A 1 83 ? -11.140 -5.569 36.969 1.00 50.94 83 ALA A C 1
ATOM 661 O O . ALA A 1 83 ? -11.099 -6.645 36.389 1.00 50.94 83 ALA A O 1
ATOM 662 N N . GLN A 1 84 ? -12.252 -4.822 36.957 1.00 49.06 84 GLN A N 1
ATOM 663 C CA . GLN A 1 84 ? -13.439 -5.146 36.146 1.00 49.06 84 GLN A CA 1
ATOM 664 C C . GLN A 1 84 ? -13.344 -4.638 34.700 1.00 49.06 84 GLN A C 1
ATOM 666 O O . GLN A 1 84 ? -14.146 -5.046 33.865 1.00 49.06 84 GLN A O 1
ATOM 671 N N . LEU A 1 85 ? -12.395 -3.742 34.401 1.00 48.94 85 LEU A N 1
ATOM 672 C CA . LEU A 1 85 ? -12.091 -3.325 33.030 1.00 48.94 85 LEU A CA 1
ATOM 673 C C . LEU A 1 85 ? -11.103 -4.289 32.347 1.00 48.94 85 LEU A C 1
ATOM 675 O O . LEU A 1 85 ? -11.049 -4.331 31.121 1.00 48.94 85 LEU A O 1
ATOM 679 N N . GLU A 1 86 ? -10.382 -5.094 33.133 1.00 48.62 86 GLU A N 1
ATOM 680 C CA . GLU A 1 86 ? -9.761 -6.359 32.720 1.00 48.62 86 GLU A CA 1
ATOM 681 C C . GLU A 1 86 ? -10.831 -7.462 32.607 1.00 48.62 86 GLU A C 1
ATOM 683 O O . GLU A 1 86 ? -10.749 -8.528 33.214 1.00 48.62 86 GLU A O 1
ATOM 688 N N . GLU A 1 87 ? -11.870 -7.236 31.799 1.00 54.78 87 GLU A N 1
ATOM 689 C CA . GLU A 1 87 ? -12.523 -8.381 31.161 1.00 54.78 87 GLU A CA 1
ATOM 690 C C . GLU A 1 87 ? -11.397 -9.110 30.406 1.00 54.78 87 GLU A C 1
ATOM 692 O O . GLU A 1 87 ? -10.641 -8.421 29.711 1.00 54.78 87 GLU A O 1
ATOM 697 N N . PRO A 1 88 ? -11.192 -10.433 30.565 1.00 59.69 88 PRO A N 1
ATOM 698 C CA . PRO A 1 88 ? -10.120 -11.126 29.868 1.00 59.69 88 PRO A CA 1
ATOM 699 C C . PRO A 1 88 ? -10.383 -10.979 28.373 1.00 59.69 88 PRO A C 1
ATOM 701 O O . PRO A 1 88 ? -11.209 -11.689 27.800 1.00 59.69 88 PRO A O 1
ATOM 704 N N . LEU A 1 89 ? -9.730 -9.992 27.760 1.00 62.19 89 LEU A N 1
ATOM 705 C CA . LEU A 1 89 ? -9.716 -9.816 26.327 1.00 62.19 89 LEU A CA 1
ATOM 706 C C . LEU A 1 89 ? -9.144 -11.118 25.790 1.00 62.19 89 LEU A C 1
ATOM 708 O O . LEU A 1 89 ? -8.001 -11.455 26.098 1.00 62.19 89 LEU A O 1
ATOM 712 N N . ASP A 1 90 ? -9.999 -11.884 25.117 1.00 73.88 90 ASP A N 1
ATOM 713 C CA . ASP A 1 90 ? -9.715 -13.259 24.736 1.00 73.88 90 ASP A CA 1
ATOM 714 C C . ASP A 1 90 ? -8.374 -13.295 24.001 1.00 73.88 90 ASP A C 1
ATOM 716 O O . ASP A 1 90 ? -8.218 -12.673 22.948 1.00 73.88 90 ASP A O 1
ATOM 720 N N . LEU A 1 91 ? -7.380 -13.950 24.605 1.00 80.44 91 LEU A N 1
ATOM 721 C CA . LEU A 1 91 ? -6.003 -13.940 24.114 1.00 80.44 91 LEU A CA 1
ATOM 722 C C . LEU A 1 91 ? -5.948 -14.467 22.671 1.00 80.44 91 LEU A C 1
ATOM 724 O O . LEU A 1 91 ? -5.165 -13.972 21.866 1.00 80.44 91 LEU A O 1
ATOM 728 N N . ALA A 1 92 ? -6.877 -15.363 22.320 1.00 83.81 92 ALA A N 1
ATOM 729 C CA . ALA A 1 92 ? -7.077 -15.865 20.967 1.00 83.81 92 ALA A CA 1
ATOM 730 C C . ALA A 1 92 ? -7.462 -14.766 19.957 1.00 83.81 92 ALA A C 1
ATOM 732 O O . ALA A 1 92 ? -7.017 -14.797 18.815 1.00 83.81 92 ALA A O 1
ATOM 733 N N . VAL A 1 93 ? -8.255 -13.770 20.365 1.00 86.62 93 VAL A N 1
ATOM 734 C CA . VAL A 1 93 ? -8.645 -12.643 19.500 1.00 86.62 93 VAL A CA 1
ATOM 735 C C . VAL A 1 93 ? -7.457 -11.716 19.253 1.00 86.62 93 VAL A C 1
ATOM 737 O O . VAL A 1 93 ? -7.293 -11.205 18.148 1.00 86.62 93 VAL A O 1
ATOM 740 N N . LEU A 1 94 ? -6.607 -11.502 20.259 1.00 87.69 94 LEU A N 1
ATOM 741 C CA . LEU A 1 94 ? -5.381 -10.721 20.083 1.00 87.69 94 LEU A CA 1
ATOM 742 C C . LEU A 1 94 ? -4.382 -11.434 19.167 1.00 87.69 94 LEU A C 1
ATOM 744 O O . LEU A 1 94 ? -3.792 -10.784 18.307 1.00 87.69 94 LEU A O 1
ATOM 748 N N . GLU A 1 95 ? -4.230 -12.749 19.316 1.00 91.62 95 GLU A N 1
ATOM 749 C CA . GLU A 1 95 ? -3.396 -13.571 18.434 1.00 91.62 95 GLU A CA 1
ATOM 750 C C . GLU A 1 95 ? -3.916 -13.562 16.987 1.00 91.62 95 GLU A C 1
ATOM 752 O O . GLU A 1 95 ? -3.126 -13.406 16.057 1.00 91.62 95 GLU A O 1
ATOM 757 N N . GLU A 1 96 ? -5.237 -13.638 16.781 1.00 93.44 96 GLU A N 1
ATOM 758 C CA . GLU A 1 96 ? -5.860 -13.531 15.453 1.00 93.44 96 GLU A CA 1
ATOM 759 C C . GLU A 1 96 ? -5.577 -12.167 14.802 1.00 93.44 96 GLU A C 1
ATOM 761 O O . GLU A 1 96 ? -5.148 -12.111 13.650 1.00 93.44 96 GLU A O 1
ATOM 766 N N . ILE A 1 97 ? -5.735 -11.068 15.550 1.00 93.38 97 ILE A N 1
ATOM 767 C CA . ILE A 1 97 ? -5.439 -9.712 15.057 1.00 93.38 97 ILE A CA 1
ATOM 768 C C . ILE A 1 97 ? -3.952 -9.567 14.718 1.00 93.38 97 ILE A C 1
ATOM 770 O O . ILE A 1 97 ? -3.602 -8.979 13.696 1.00 93.38 97 ILE A O 1
ATOM 774 N N . GLN A 1 98 ? -3.062 -10.085 15.566 1.00 95.69 98 GLN A N 1
ATOM 775 C CA . GLN A 1 98 ? -1.625 -10.039 15.308 1.00 95.69 98 GLN A CA 1
ATOM 776 C C . GLN A 1 98 ? -1.256 -10.818 14.045 1.00 95.69 98 GLN A C 1
ATOM 778 O O . GLN A 1 98 ? -0.465 -10.323 13.243 1.00 95.69 98 GLN A O 1
ATOM 783 N N . GLN A 1 99 ? -1.852 -11.994 13.839 1.00 97.50 99 GLN A N 1
ATOM 784 C CA . GLN A 1 99 ? -1.617 -12.783 12.637 1.00 97.50 99 GLN A CA 1
ATOM 785 C C . GLN A 1 99 ? -2.137 -12.072 11.380 1.00 97.50 99 GLN A C 1
ATOM 787 O O . GLN A 1 99 ? -1.417 -12.007 10.387 1.00 97.50 99 GLN A O 1
ATOM 792 N N . GLU A 1 100 ? -3.327 -11.465 11.433 1.00 97.56 100 GLU A N 1
ATOM 793 C CA . GLU A 1 100 ? -3.871 -10.692 10.310 1.00 97.56 100 GLU A CA 1
ATOM 794 C C . GLU A 1 100 ? -2.948 -9.524 9.925 1.00 97.56 100 GLU A C 1
ATOM 796 O O . GLU A 1 100 ? -2.704 -9.286 8.742 1.00 97.56 100 GLU A O 1
ATOM 801 N N . LEU A 1 101 ? -2.391 -8.816 10.913 1.00 98.19 101 LEU A N 1
ATOM 802 C CA . LEU A 1 101 ? -1.462 -7.711 10.667 1.00 98.19 101 LEU A CA 1
ATOM 803 C C . LEU A 1 101 ? -0.160 -8.180 10.006 1.00 98.19 101 LEU A C 1
ATOM 805 O O . LEU A 1 101 ? 0.314 -7.529 9.074 1.00 98.19 101 LEU A O 1
ATOM 809 N N . ILE A 1 102 ? 0.394 -9.311 10.450 1.00 98.06 102 ILE A N 1
ATOM 810 C CA . ILE A 1 102 ? 1.595 -9.907 9.845 1.00 98.06 102 ILE A CA 1
ATOM 811 C C . ILE A 1 102 ? 1.313 -10.310 8.394 1.00 98.06 102 ILE A C 1
ATOM 813 O O . ILE A 1 102 ? 2.106 -10.006 7.502 1.00 98.06 102 ILE A O 1
ATOM 817 N N . ASP A 1 103 ? 0.176 -10.957 8.142 1.00 98.25 103 ASP A N 1
ATOM 818 C CA . ASP A 1 103 ? -0.204 -11.407 6.802 1.00 98.25 103 ASP A CA 1
ATOM 819 C C . ASP A 1 103 ? -0.412 -10.214 5.853 1.00 98.25 103 ASP A C 1
ATOM 821 O O . ASP A 1 103 ? 0.013 -10.248 4.693 1.00 98.25 103 ASP A O 1
ATOM 825 N N . GLN A 1 104 ? -1.011 -9.124 6.345 1.00 98.12 104 GLN A N 1
ATOM 826 C CA . GLN A 1 104 ? -1.165 -7.882 5.586 1.00 98.12 104 GLN A CA 1
ATOM 827 C C . GLN A 1 104 ? 0.187 -7.245 5.249 1.00 98.12 104 GLN A C 1
ATOM 829 O O . GLN A 1 104 ? 0.409 -6.867 4.097 1.00 98.12 104 GLN A O 1
ATOM 834 N N . GLU A 1 105 ? 1.104 -7.156 6.214 1.00 98.25 105 GLU A N 1
ATOM 835 C CA . GLU A 1 105 ? 2.447 -6.616 5.984 1.00 98.25 105 GLU A CA 1
ATOM 836 C C . GLU A 1 105 ? 3.201 -7.437 4.927 1.00 98.25 105 GLU A C 1
ATOM 838 O O . GLU A 1 105 ? 3.720 -6.883 3.954 1.00 98.25 105 GLU A O 1
ATOM 843 N N . GLN A 1 106 ? 3.185 -8.767 5.049 1.00 98.38 106 GLN A N 1
ATOM 844 C CA . GLN A 1 106 ? 3.812 -9.663 4.077 1.00 98.38 106 GLN A CA 1
ATOM 845 C C . GLN A 1 106 ? 3.179 -9.549 2.686 1.00 98.38 106 GLN A C 1
ATOM 847 O O . GLN A 1 106 ? 3.892 -9.567 1.678 1.00 98.38 106 GLN A O 1
ATOM 852 N N . SER A 1 107 ? 1.854 -9.400 2.610 1.00 98.19 107 SER A N 1
ATOM 853 C CA . SER A 1 107 ? 1.150 -9.200 1.343 1.00 98.19 107 SER A CA 1
ATOM 854 C C . SER A 1 107 ? 1.591 -7.910 0.651 1.00 98.19 107 SER A C 1
ATOM 856 O O . SER A 1 107 ? 1.869 -7.933 -0.549 1.00 98.19 107 SER A O 1
ATOM 858 N N . ILE A 1 108 ? 1.693 -6.805 1.396 1.00 97.75 108 ILE A N 1
ATOM 859 C CA . ILE A 1 108 ? 2.136 -5.505 0.867 1.00 97.75 108 ILE A CA 1
ATOM 860 C C . ILE A 1 108 ? 3.561 -5.611 0.316 1.00 97.75 108 ILE A C 1
ATOM 862 O O . ILE A 1 108 ? 3.824 -5.180 -0.809 1.00 97.75 108 ILE A O 1
ATOM 866 N N . ILE A 1 109 ? 4.471 -6.224 1.078 1.00 98.19 109 ILE A N 1
ATOM 867 C CA . ILE A 1 109 ? 5.859 -6.427 0.646 1.00 98.19 109 ILE A CA 1
ATOM 868 C C . ILE A 1 109 ? 5.897 -7.283 -0.628 1.00 98.19 109 ILE A C 1
ATOM 870 O O . ILE A 1 109 ? 6.529 -6.896 -1.610 1.00 98.19 109 ILE A O 1
ATOM 874 N N . SER A 1 110 ? 5.163 -8.400 -0.658 1.00 98.44 110 SER A N 1
ATOM 875 C CA . SER A 1 110 ? 5.119 -9.298 -1.818 1.00 98.44 110 SER A CA 1
ATOM 876 C C . SER A 1 110 ? 4.580 -8.618 -3.079 1.00 98.44 110 SER A C 1
ATOM 878 O O . SER A 1 110 ? 5.068 -8.877 -4.181 1.00 98.44 110 SER A O 1
ATOM 880 N N . GLU A 1 111 ? 3.560 -7.770 -2.950 1.00 98.12 111 GLU A N 1
ATOM 881 C CA . GLU A 1 111 ? 3.017 -7.003 -4.072 1.00 98.12 111 GLU A CA 1
ATOM 882 C C . GLU A 1 111 ? 4.057 -6.026 -4.631 1.00 98.12 111 GLU A C 1
ATOM 884 O O . GLU A 1 111 ? 4.287 -5.989 -5.843 1.00 98.12 111 GLU A O 1
ATOM 889 N N . TYR A 1 112 ? 4.742 -5.300 -3.746 1.00 98.25 112 TYR A N 1
ATOM 890 C CA . TYR A 1 112 ? 5.785 -4.359 -4.137 1.00 98.25 112 TYR A CA 1
ATOM 891 C C . TYR A 1 112 ? 6.966 -5.056 -4.827 1.00 98.25 112 TYR A C 1
ATOM 893 O O . TYR A 1 112 ? 7.418 -4.617 -5.884 1.00 98.25 112 TYR A O 1
ATOM 901 N N . GLU A 1 113 ? 7.425 -6.190 -4.294 1.00 98.00 113 GLU A N 1
ATOM 902 C CA . GLU A 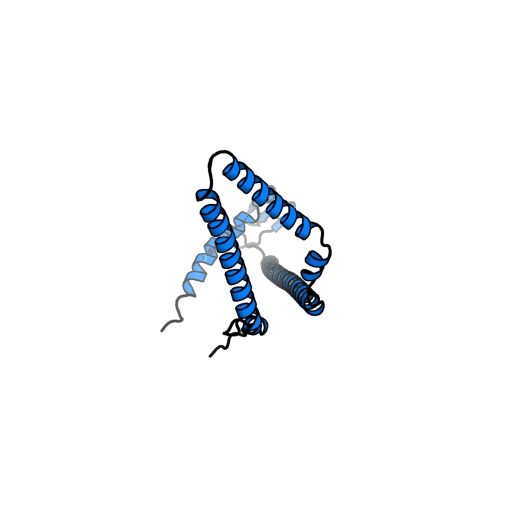1 113 ? 8.484 -6.995 -4.909 1.00 98.00 113 GLU A CA 1
ATOM 903 C C . GLU A 1 113 ? 8.088 -7.513 -6.297 1.00 98.00 113 GLU A C 1
ATOM 905 O O . GLU A 1 113 ? 8.895 -7.471 -7.227 1.00 98.00 113 GLU A O 1
ATOM 910 N N . LYS A 1 114 ? 6.837 -7.956 -6.479 1.00 98.12 114 LYS A N 1
ATOM 911 C CA . LYS A 1 114 ? 6.323 -8.361 -7.799 1.00 98.12 114 LYS A CA 1
ATOM 912 C C . LYS A 1 114 ? 6.309 -7.196 -8.785 1.00 98.12 114 LYS A C 1
ATOM 914 O O . LYS A 1 114 ? 6.675 -7.395 -9.943 1.00 98.12 114 LYS A O 1
ATOM 919 N N . SER A 1 115 ? 5.917 -6.001 -8.340 1.00 97.44 115 SER A N 1
ATOM 920 C CA . SER A 1 115 ? 5.961 -4.792 -9.169 1.00 97.44 115 SER A CA 1
ATOM 921 C C . SER A 1 115 ? 7.392 -4.454 -9.581 1.00 97.44 115 SER A C 1
ATOM 923 O O . SER A 1 115 ? 7.656 -4.253 -10.763 1.00 97.44 115 SER A O 1
ATOM 925 N N . LEU A 1 116 ? 8.337 -4.477 -8.637 1.00 97.81 116 LEU A N 1
ATOM 926 C CA . LEU A 1 116 ? 9.750 -4.230 -8.928 1.00 97.81 116 LEU A CA 1
ATOM 927 C C . LEU A 1 116 ? 10.319 -5.239 -9.928 1.00 97.81 116 LEU A C 1
ATOM 929 O O . LEU A 1 116 ? 11.001 -4.853 -10.874 1.00 97.81 116 LEU A O 1
ATOM 933 N N . GLN A 1 117 ? 10.006 -6.525 -9.762 1.00 98.00 117 GLN A N 1
ATOM 934 C CA . GLN A 1 117 ? 10.430 -7.557 -10.709 1.00 98.00 117 GLN A CA 1
ATOM 935 C C . GLN A 1 117 ? 9.827 -7.349 -12.101 1.00 98.00 117 GLN A C 1
ATOM 937 O O . GLN A 1 117 ? 10.459 -7.688 -13.102 1.00 98.00 117 GLN A O 1
ATOM 942 N N . PHE A 1 118 ? 8.597 -6.841 -12.190 1.00 98.12 118 PHE A N 1
ATOM 943 C CA . PHE A 1 118 ? 7.987 -6.492 -13.469 1.00 98.12 118 PHE A CA 1
ATOM 944 C C . PHE A 1 118 ? 8.721 -5.321 -14.130 1.00 98.12 118 PHE A C 1
ATOM 946 O O . PHE A 1 118 ? 9.069 -5.415 -15.309 1.00 98.12 118 PHE A O 1
ATOM 953 N N . ASP A 1 119 ? 9.020 -4.268 -13.371 1.00 96.25 119 ASP A N 1
ATOM 954 C CA . ASP A 1 119 ? 9.742 -3.096 -13.870 1.00 96.25 119 ASP A CA 1
ATOM 955 C C . ASP A 1 119 ? 11.154 -3.467 -14.345 1.00 96.25 119 ASP A C 1
ATOM 957 O O . ASP A 1 119 ? 11.568 -3.082 -15.439 1.00 96.25 119 ASP A O 1
ATOM 961 N N . GLU A 1 120 ? 11.872 -4.292 -13.581 1.00 96.50 120 GLU A N 1
ATOM 962 C CA . GLU A 1 120 ? 13.189 -4.813 -13.956 1.00 96.50 120 GLU A CA 1
ATOM 963 C C . GLU A 1 120 ? 13.126 -5.643 -15.246 1.00 96.50 120 GLU A C 1
ATOM 965 O O . GLU A 1 120 ? 13.938 -5.461 -16.159 1.00 96.50 120 GLU A O 1
ATOM 970 N N . LYS A 1 121 ? 12.125 -6.522 -15.374 1.00 95.56 121 LYS A N 1
ATOM 971 C CA . LYS A 1 121 ? 11.907 -7.301 -16.601 1.00 95.56 121 LYS A CA 1
ATOM 972 C C . LYS A 1 121 ? 11.604 -6.397 -17.792 1.00 95.56 121 LYS A C 1
ATOM 974 O O . LYS A 1 121 ? 12.170 -6.608 -18.859 1.00 95.56 121 LYS A O 1
ATOM 979 N N . CYS A 1 122 ? 10.779 -5.371 -17.619 1.00 94.50 122 CYS A N 1
ATOM 980 C CA . CYS A 1 122 ? 10.484 -4.405 -18.673 1.00 94.50 122 CYS A CA 1
ATOM 981 C C . CYS A 1 122 ? 11.761 -3.687 -19.140 1.00 94.50 122 CYS A C 1
ATOM 983 O O . CYS A 1 122 ? 12.070 -3.667 -20.333 1.00 94.50 122 CYS A O 1
ATOM 985 N N . LEU A 1 123 ? 12.556 -3.180 -18.193 1.00 94.62 123 LEU A N 1
ATOM 986 C CA . LEU A 1 123 ? 13.822 -2.512 -18.489 1.00 94.62 123 LEU A CA 1
ATOM 987 C C . LEU A 1 123 ? 14.823 -3.448 -19.171 1.00 94.62 123 LEU A C 1
ATOM 989 O O . LEU A 1 123 ? 15.456 -3.048 -20.145 1.00 94.62 123 LEU A O 1
ATOM 993 N N . SER A 1 124 ? 14.954 -4.691 -18.703 1.00 94.00 124 SER A N 1
ATOM 994 C CA . SER A 1 124 ? 15.871 -5.661 -19.314 1.00 94.00 124 SER A CA 1
ATOM 995 C C . SER A 1 124 ? 15.497 -5.986 -20.762 1.00 94.00 124 SER A C 1
ATOM 997 O O . SER A 1 124 ? 16.387 -6.040 -21.609 1.00 94.00 124 SER A O 1
ATOM 999 N N . VAL A 1 125 ? 14.203 -6.116 -21.081 1.00 93.94 125 VAL A N 1
ATOM 1000 C CA . VAL A 1 125 ? 13.735 -6.307 -22.464 1.00 93.94 125 VAL A CA 1
ATOM 1001 C C . VAL A 1 125 ? 14.074 -5.091 -23.324 1.00 93.94 125 VAL A C 1
ATOM 1003 O O . VAL A 1 125 ? 14.655 -5.252 -24.395 1.00 93.94 125 VAL A O 1
ATOM 1006 N N . MET A 1 126 ? 13.790 -3.875 -22.846 1.00 88.19 126 MET A N 1
ATOM 1007 C CA . MET A 1 126 ? 14.124 -2.645 -23.575 1.00 88.19 126 MET A CA 1
ATOM 1008 C C . MET A 1 126 ? 15.631 -2.524 -23.842 1.00 88.19 126 MET A C 1
ATOM 1010 O O . MET A 1 126 ? 16.039 -2.173 -24.948 1.00 88.19 126 MET A O 1
ATOM 1014 N N . LEU A 1 127 ? 16.466 -2.834 -22.847 1.00 88.31 127 LEU A N 1
ATOM 1015 C CA . LEU A 1 127 ? 17.921 -2.816 -22.991 1.00 88.31 127 LEU A CA 1
ATOM 1016 C C . LEU A 1 127 ? 18.407 -3.872 -23.987 1.00 88.31 127 LEU A C 1
ATOM 1018 O O . LEU A 1 127 ? 19.243 -3.555 -24.830 1.00 88.31 127 LEU A O 1
ATOM 1022 N N . ALA A 1 128 ? 17.860 -5.089 -23.938 1.00 89.12 128 ALA A N 1
ATOM 1023 C CA . ALA A 1 128 ? 18.206 -6.151 -24.878 1.00 89.12 128 ALA A CA 1
ATOM 1024 C C . ALA A 1 128 ? 17.845 -5.772 -26.325 1.00 89.12 128 ALA A C 1
ATOM 1026 O O . ALA A 1 128 ? 18.636 -5.995 -27.241 1.00 89.12 128 ALA A O 1
ATOM 1027 N N . GLU A 1 129 ? 16.686 -5.144 -26.543 1.00 85.50 129 GLU A N 1
ATOM 1028 C CA . GLU A 1 129 ? 16.309 -4.614 -27.857 1.00 85.50 129 GLU A CA 1
ATOM 1029 C C . GLU A 1 129 ? 17.262 -3.510 -28.332 1.00 85.50 129 GLU A C 1
ATOM 1031 O O . GLU A 1 129 ? 17.592 -3.452 -29.518 1.00 85.50 129 GLU A O 1
ATOM 1036 N N . TRP A 1 130 ? 17.722 -2.633 -27.438 1.00 79.25 130 TRP A N 1
ATOM 1037 C CA . TRP A 1 130 ? 18.658 -1.557 -27.783 1.00 79.25 130 TRP A CA 1
ATOM 1038 C C . TRP A 1 130 ? 20.070 -2.073 -28.061 1.00 79.25 130 TRP A C 1
ATOM 1040 O O . TRP A 1 130 ? 20.758 -1.532 -28.922 1.00 79.25 130 TRP A O 1
ATOM 1050 N N . GLU A 1 131 ? 20.507 -3.117 -27.362 1.00 80.94 131 GLU A N 1
ATOM 1051 C CA . GLU A 1 131 ? 21.804 -3.751 -27.599 1.00 80.94 131 GLU A CA 1
ATOM 1052 C C . GLU A 1 131 ? 21.807 -4.550 -28.910 1.00 80.94 131 GLU A C 1
ATOM 1054 O O . GLU A 1 131 ? 22.775 -4.498 -29.672 1.00 80.94 131 GLU A O 1
ATOM 1059 N N . ALA A 1 132 ? 20.700 -5.234 -29.221 1.00 82.06 132 ALA A N 1
ATOM 1060 C CA . ALA A 1 132 ? 20.540 -5.973 -30.471 1.00 82.06 132 ALA A CA 1
ATOM 1061 C C . ALA A 1 132 ? 20.423 -5.051 -31.700 1.00 82.06 132 ALA A C 1
ATOM 1063 O O . ALA A 1 132 ? 20.873 -5.411 -32.791 1.00 82.06 132 ALA A O 1
ATOM 1064 N N . ASN A 1 133 ? 19.842 -3.858 -31.539 1.00 79.69 133 ASN A N 1
ATOM 1065 C CA . ASN A 1 133 ? 19.663 -2.893 -32.619 1.00 79.69 133 ASN A CA 1
ATOM 1066 C C . ASN A 1 133 ? 20.752 -1.818 -32.592 1.00 79.69 133 ASN A C 1
ATOM 1068 O O . ASN A 1 133 ? 20.673 -0.824 -31.874 1.00 79.69 133 ASN A O 1
ATOM 1072 N N . SER A 1 134 ? 21.752 -1.963 -33.458 1.00 79.69 134 SER A N 1
ATOM 1073 C CA . SER A 1 134 ? 22.756 -0.922 -33.661 1.00 79.69 134 SER A CA 1
ATOM 1074 C C . SER A 1 134 ? 22.103 0.404 -34.079 1.00 79.69 134 SER A C 1
ATOM 1076 O O . SER A 1 134 ? 21.386 0.457 -35.080 1.00 79.69 134 SER A O 1
ATOM 1078 N N . LEU A 1 135 ? 22.370 1.483 -33.337 1.00 84.44 135 LEU A N 1
ATOM 1079 C CA . LEU A 1 135 ? 21.778 2.797 -33.599 1.00 84.44 135 LEU A CA 1
ATOM 1080 C C . LEU A 1 135 ? 22.214 3.336 -34.965 1.00 84.44 135 LEU A C 1
ATOM 1082 O O . LEU A 1 135 ? 23.388 3.644 -35.182 1.00 84.44 135 LEU A O 1
ATOM 1086 N N . ILE A 1 136 ? 21.259 3.488 -35.880 1.00 87.62 136 ILE A N 1
ATOM 1087 C CA . ILE A 1 136 ? 21.503 4.034 -37.216 1.00 87.62 136 ILE A CA 1
ATOM 1088 C C . ILE A 1 136 ? 21.712 5.546 -37.107 1.00 87.62 136 ILE A C 1
ATOM 1090 O O . ILE A 1 136 ? 20.971 6.253 -36.424 1.00 87.62 136 ILE A O 1
ATOM 1094 N N . CYS A 1 137 ? 22.726 6.066 -37.795 1.00 88.38 137 CYS A N 1
ATOM 1095 C CA . CYS A 1 137 ? 23.023 7.490 -37.790 1.00 88.38 137 CYS A CA 1
ATOM 1096 C C . CYS A 1 137 ? 21.854 8.308 -38.373 1.00 88.38 137 CYS A C 1
ATOM 1098 O O . CYS A 1 137 ? 21.515 8.111 -39.542 1.00 88.38 137 CYS A O 1
ATOM 1100 N N . PRO A 1 138 ? 21.301 9.290 -37.635 1.00 87.31 138 PRO A N 1
ATOM 1101 C CA . PRO A 1 138 ? 20.159 10.079 -38.100 1.00 87.31 138 PRO A CA 1
ATOM 1102 C C . PRO A 1 138 ? 20.502 11.021 -39.264 1.00 87.31 138 PRO A C 1
ATOM 1104 O O . PRO A 1 138 ? 19.608 11.465 -39.973 1.00 87.31 138 PRO A O 1
ATOM 1107 N N . VAL A 1 139 ? 21.787 11.329 -39.481 1.00 91.75 139 VAL A N 1
ATOM 1108 C CA . VAL A 1 139 ? 22.232 12.230 -40.560 1.00 91.75 139 VAL A CA 1
ATOM 1109 C C . VAL A 1 139 ? 22.288 11.517 -41.906 1.00 91.75 139 VAL A C 1
ATOM 1111 O O . VAL A 1 139 ? 21.853 12.060 -42.914 1.00 91.75 139 VAL A O 1
ATOM 1114 N N . CYS A 1 140 ? 22.858 10.311 -41.938 1.00 92.56 140 CYS A N 1
ATOM 1115 C CA . CYS A 1 140 ? 23.089 9.590 -43.193 1.00 92.56 140 CYS A CA 1
ATOM 1116 C C . CYS A 1 140 ? 22.173 8.390 -43.402 1.00 92.56 140 CYS A C 1
ATOM 1118 O O . CYS A 1 140 ? 22.238 7.797 -44.473 1.00 92.56 140 CYS A O 1
ATOM 1120 N N . THR A 1 141 ? 21.435 7.989 -42.359 1.00 89.81 141 THR A N 1
ATOM 1121 C CA . THR A 1 141 ? 20.500 6.850 -42.318 1.00 89.81 141 THR A CA 1
ATOM 1122 C C . THR A 1 141 ? 21.056 5.525 -42.857 1.00 89.81 141 THR A C 1
ATOM 1124 O O . THR A 1 141 ? 20.304 4.599 -43.143 1.00 89.81 141 THR A O 1
ATOM 1127 N N . LYS A 1 142 ? 22.387 5.414 -42.969 1.00 91.06 142 LYS A N 1
ATOM 1128 C CA . LYS A 1 142 ? 23.087 4.326 -43.666 1.00 91.06 142 LYS A CA 1
ATOM 1129 C C . LYS A 1 142 ? 24.059 3.558 -42.778 1.00 91.06 142 LYS A C 1
ATOM 1131 O O . LYS A 1 142 ? 24.181 2.346 -42.914 1.00 91.06 142 LYS A O 1
ATOM 1136 N N . TYR A 1 143 ? 24.789 4.252 -41.909 1.00 90.88 143 TYR A N 1
ATOM 1137 C CA . TYR A 1 143 ? 25.822 3.646 -41.068 1.00 90.88 143 TYR A CA 1
ATOM 1138 C C . TYR A 1 143 ? 25.428 3.688 -39.594 1.00 90.88 143 TYR A C 1
ATOM 1140 O O . TYR A 1 143 ? 24.786 4.639 -39.149 1.00 90.88 143 TYR A O 1
ATOM 1148 N N . ASN A 1 144 ? 25.876 2.690 -38.835 1.00 89.50 144 ASN A N 1
ATOM 1149 C CA . ASN A 1 144 ? 25.695 2.642 -37.387 1.00 89.50 144 ASN A CA 1
ATOM 1150 C C . ASN A 1 144 ? 26.623 3.621 -36.664 1.00 89.50 144 ASN A C 1
ATOM 1152 O O . ASN A 1 144 ? 27.789 3.791 -37.042 1.00 89.50 144 ASN A O 1
ATOM 1156 N N . LEU A 1 145 ? 26.102 4.230 -35.603 1.00 88.50 145 LEU A N 1
ATOM 1157 C CA . LEU A 1 145 ? 26.862 5.045 -34.668 1.00 88.50 145 LEU A CA 1
ATOM 1158 C C . LEU A 1 145 ? 27.847 4.168 -33.891 1.00 88.50 145 LEU A C 1
ATOM 1160 O O . LEU A 1 145 ? 27.545 3.036 -33.519 1.00 88.50 145 LEU A O 1
ATOM 1164 N N . ARG A 1 146 ? 29.041 4.702 -33.640 1.00 87.25 146 ARG A N 1
ATOM 1165 C CA . ARG A 1 146 ? 30.075 4.074 -32.813 1.00 87.25 146 ARG A CA 1
ATOM 1166 C C . ARG A 1 146 ? 30.409 4.989 -31.654 1.00 87.25 146 ARG A C 1
ATOM 1168 O O . ARG A 1 146 ? 30.508 6.197 -31.847 1.00 87.25 146 ARG A O 1
ATOM 1175 N N . VAL A 1 147 ? 30.622 4.418 -30.476 1.00 85.31 147 VAL A N 1
ATOM 1176 C CA . VAL A 1 147 ? 31.048 5.169 -29.294 1.00 85.31 147 VAL A CA 1
ATOM 1177 C C . VAL A 1 147 ? 32.489 4.797 -28.977 1.00 85.31 147 VAL A C 1
ATOM 1179 O O . VAL A 1 147 ? 32.799 3.621 -28.808 1.00 85.31 147 VAL A O 1
ATOM 1182 N N . ALA A 1 148 ? 33.377 5.786 -28.917 1.00 84.12 148 ALA A N 1
ATOM 1183 C CA . ALA A 1 148 ? 34.765 5.598 -28.508 1.00 84.12 148 ALA A CA 1
ATOM 1184 C C . ALA A 1 148 ? 35.221 6.788 -27.663 1.00 84.12 148 ALA A C 1
ATOM 1186 O O . ALA A 1 148 ? 34.971 7.933 -28.032 1.00 84.12 148 ALA A O 1
ATOM 1187 N N . SER A 1 149 ? 35.872 6.518 -26.528 1.00 82.38 149 SER A N 1
ATOM 1188 C CA . SER A 1 149 ? 36.479 7.537 -25.653 1.00 82.38 149 SER A CA 1
ATOM 1189 C C . SER A 1 149 ? 35.552 8.713 -25.311 1.00 82.38 149 SER A C 1
ATOM 1191 O O . SER A 1 149 ? 35.975 9.864 -25.301 1.00 82.38 149 SER A O 1
ATOM 1193 N N . GLY A 1 150 ? 34.269 8.433 -25.065 1.00 81.44 150 GLY A N 1
ATOM 1194 C CA . GLY A 1 150 ? 33.295 9.475 -24.750 1.00 81.44 150 GLY A CA 1
ATOM 1195 C C . GLY A 1 150 ? 32.882 10.332 -25.951 1.00 81.44 150 GLY A C 1
ATOM 1196 O O . GLY A 1 150 ? 32.474 11.478 -25.771 1.00 81.44 150 GLY A O 1
ATOM 1197 N N . VAL A 1 151 ? 32.947 9.805 -27.169 1.00 86.3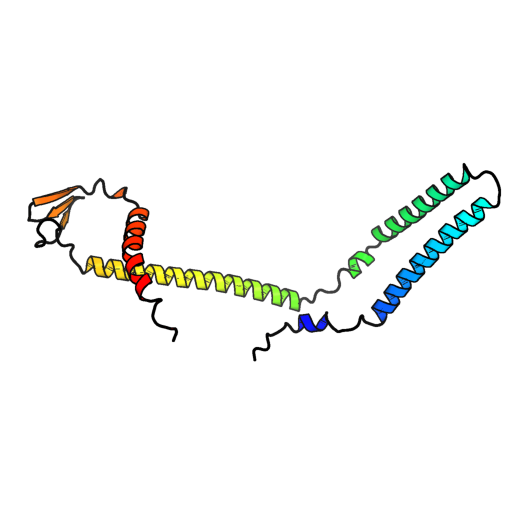8 151 VAL A N 1
ATOM 1198 C CA . VAL A 1 151 ? 32.468 10.478 -28.377 1.00 86.38 151 VAL A CA 1
ATOM 1199 C C . VAL A 1 151 ? 31.638 9.506 -29.207 1.00 86.38 151 VAL A C 1
ATOM 1201 O O . VAL A 1 151 ? 32.057 8.377 -29.458 1.00 86.38 151 VAL A O 1
ATOM 1204 N 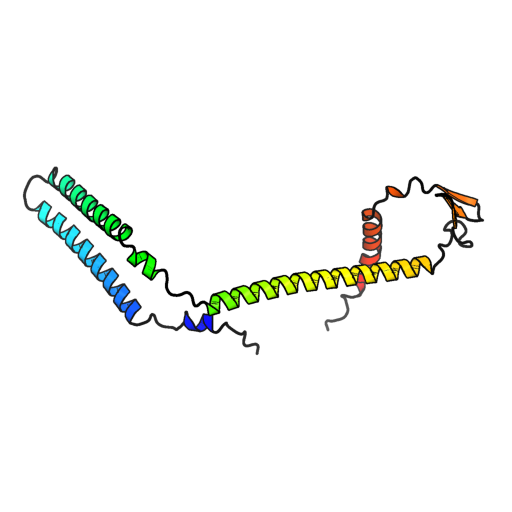N . VAL A 1 152 ? 30.468 9.959 -29.655 1.00 89.38 152 VAL A N 1
ATOM 1205 C CA . VAL A 1 152 ? 29.622 9.254 -30.622 1.00 89.38 152 VAL A CA 1
ATOM 1206 C C . VAL A 1 152 ? 30.004 9.706 -32.031 1.00 89.38 152 VAL A C 1
ATOM 1208 O O . VAL A 1 152 ? 29.986 10.898 -32.331 1.00 89.38 152 VAL A O 1
ATOM 1211 N N . MET A 1 153 ? 30.349 8.765 -32.905 1.00 91.38 153 MET A N 1
ATOM 1212 C CA . MET A 1 153 ? 30.856 9.037 -34.250 1.00 91.38 153 MET A CA 1
ATOM 1213 C C . MET A 1 153 ? 30.145 8.204 -35.320 1.00 91.38 153 MET A C 1
ATOM 1215 O O . MET A 1 153 ? 29.735 7.069 -35.074 1.00 91.38 153 MET A O 1
ATOM 1219 N N . CYS A 1 154 ? 30.055 8.743 -36.537 1.00 91.50 154 CYS A N 1
ATOM 1220 C CA . CYS A 1 154 ? 29.579 8.038 -37.728 1.00 91.50 154 CYS A CA 1
ATOM 1221 C C . CYS A 1 154 ? 30.565 8.186 -38.894 1.00 91.50 154 CYS A C 1
ATOM 1223 O O . CYS A 1 154 ? 31.177 9.236 -39.071 1.00 91.50 154 CYS A O 1
ATOM 1225 N N . GLN A 1 155 ? 30.617 7.187 -39.778 1.00 90.88 155 GLN A N 1
ATOM 1226 C CA . GLN A 1 155 ? 31.413 7.217 -41.015 1.00 90.88 155 GLN A CA 1
ATOM 1227 C C . GLN A 1 155 ? 31.003 8.332 -41.994 1.00 90.88 155 GLN A C 1
ATOM 1229 O O . GLN A 1 155 ? 31.771 8.675 -42.883 1.00 90.88 155 GLN A O 1
ATOM 1234 N N . CYS A 1 156 ? 29.813 8.922 -41.835 1.00 92.69 156 CYS A N 1
ATOM 1235 C CA . CYS A 1 156 ? 29.384 10.079 -42.624 1.00 92.69 156 CYS A CA 1
ATOM 1236 C C . CYS A 1 156 ? 29.966 11.419 -42.138 1.00 92.69 156 CYS A C 1
ATOM 1238 O O . CYS A 1 156 ? 29.642 12.450 -42.717 1.00 92.69 156 CYS A O 1
ATOM 1240 N N . GLY A 1 157 ? 30.756 11.420 -41.056 1.00 89.44 157 GLY A N 1
ATOM 1241 C CA . GLY A 1 157 ? 31.354 12.624 -40.470 1.00 89.44 157 GLY A CA 1
ATOM 1242 C C . GLY A 1 157 ? 30.599 13.217 -39.275 1.00 89.44 157 GLY A C 1
ATOM 1243 O O . GLY A 1 157 ? 31.002 14.261 -38.773 1.00 89.44 157 GLY A O 1
ATOM 1244 N N . LEU A 1 158 ? 29.528 12.573 -38.787 1.00 89.12 158 LEU A N 1
ATOM 1245 C CA . LEU A 1 158 ? 28.879 12.989 -37.536 1.00 89.12 158 LEU A CA 1
ATOM 1246 C C . LEU A 1 158 ? 29.818 12.726 -36.351 1.00 89.12 158 LEU A C 1
ATOM 1248 O O . LEU A 1 158 ? 30.322 11.611 -36.212 1.00 89.12 158 LEU A O 1
ATOM 1252 N N . TYR A 1 159 ? 29.998 13.730 -35.492 1.00 90.88 159 TYR A N 1
ATOM 1253 C CA . TYR A 1 159 ? 30.845 13.680 -34.301 1.00 90.88 159 TYR A CA 1
ATOM 1254 C C . TYR A 1 159 ? 30.151 14.417 -33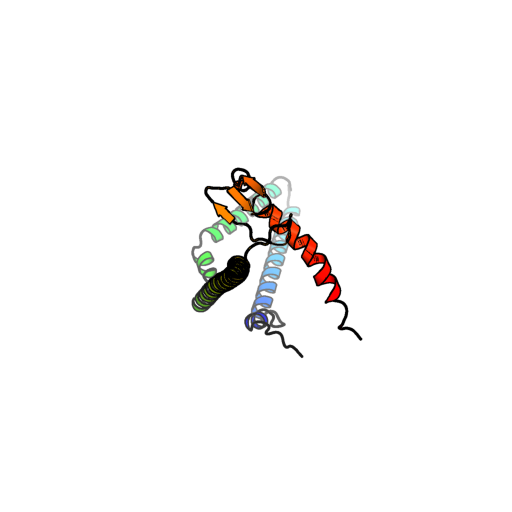.152 1.00 90.88 159 TYR A C 1
ATOM 1256 O O . TYR A 1 159 ? 29.916 15.622 -33.239 1.00 90.88 159 TYR A O 1
ATOM 1264 N N . ILE A 1 160 ? 29.800 13.698 -32.086 1.00 87.12 160 ILE A N 1
ATOM 1265 C CA . ILE A 1 160 ? 29.086 14.237 -30.925 1.00 87.12 160 ILE A CA 1
ATOM 1266 C C . ILE A 1 160 ? 29.888 13.893 -29.661 1.00 87.12 160 ILE A C 1
ATOM 1268 O O . ILE A 1 160 ? 29.965 12.718 -29.292 1.00 87.12 160 ILE A O 1
ATOM 1272 N N . PRO A 1 161 ? 30.486 14.875 -28.968 1.00 83.50 161 PRO A N 1
ATOM 1273 C CA . PRO A 1 161 ? 31.131 14.633 -27.682 1.00 83.50 161 PRO A CA 1
ATOM 1274 C C . PRO A 1 161 ? 30.084 14.273 -26.614 1.00 83.50 161 PRO A C 1
ATOM 1276 O O . PRO A 1 161 ? 29.109 14.991 -26.412 1.00 83.50 161 PRO A O 1
ATOM 1279 N N . SER A 1 162 ? 30.292 13.164 -25.902 1.00 68.94 162 SER A N 1
ATOM 1280 C CA . SER A 1 162 ? 29.357 12.646 -24.884 1.00 68.94 162 SER A CA 1
ATOM 1281 C C . SER A 1 162 ? 29.442 13.365 -23.532 1.00 68.94 162 SER A C 1
ATOM 1283 O O . SER A 1 162 ? 28.578 13.169 -22.680 1.00 68.94 162 SER A O 1
ATOM 1285 N N . HIS A 1 163 ? 30.432 14.247 -23.347 1.00 60.81 163 HIS A N 1
ATOM 1286 C CA . HIS A 1 163 ? 30.690 14.968 -22.093 1.00 60.81 163 HIS A CA 1
ATOM 1287 C C . HIS A 1 163 ? 29.537 15.882 -21.622 1.00 60.81 163 HIS A C 1
ATOM 1289 O O . HIS A 1 163 ? 29.582 16.371 -20.498 1.00 60.81 163 HIS A O 1
ATOM 1295 N N . GLY A 1 164 ? 28.498 16.096 -22.440 1.00 55.91 164 GLY A N 1
ATOM 1296 C CA . GLY A 1 164 ? 27.295 16.862 -22.080 1.00 55.91 164 GLY A CA 1
ATOM 1297 C C . GLY A 1 164 ? 26.020 16.038 -21.854 1.00 55.91 164 GLY A C 1
ATOM 1298 O O . GLY A 1 164 ? 25.007 16.605 -21.457 1.00 55.91 164 GLY A O 1
ATOM 1299 N N . LEU A 1 165 ? 26.029 14.720 -22.093 1.00 52.22 165 LEU A N 1
ATOM 1300 C CA . LEU A 1 165 ? 24.812 13.888 -22.042 1.00 52.22 165 LEU A CA 1
ATOM 1301 C C . LEU A 1 165 ? 24.472 13.367 -20.635 1.00 52.22 165 LEU A C 1
ATOM 1303 O O . LEU A 1 165 ? 23.369 12.882 -20.416 1.00 52.22 165 LEU A O 1
ATOM 1307 N N . ILE A 1 166 ? 25.379 13.522 -19.666 1.00 49.25 166 ILE A N 1
ATOM 1308 C CA . ILE A 1 166 ? 25.192 13.061 -18.278 1.00 49.25 166 ILE A CA 1
ATOM 1309 C C . ILE A 1 166 ? 24.146 13.916 -17.523 1.00 49.25 166 ILE A C 1
ATOM 1311 O O . ILE A 1 166 ? 23.545 13.446 -16.562 1.00 49.25 166 ILE A O 1
ATOM 1315 N N . PHE A 1 167 ? 23.868 15.146 -17.975 1.00 41.78 167 PHE A N 1
ATOM 1316 C CA . PHE A 1 167 ? 22.921 16.065 -17.318 1.00 41.78 167 PHE A CA 1
ATOM 1317 C C . PHE A 1 167 ? 21.490 16.035 -17.872 1.00 41.78 167 PHE A C 1
ATOM 1319 O O . PHE A 1 167 ? 20.601 16.650 -17.281 1.00 41.78 167 PHE A O 1
ATOM 1326 N N . LEU A 1 168 ? 21.222 15.304 -18.959 1.00 43.31 168 LEU A N 1
ATOM 1327 C CA . LEU A 1 168 ? 19.851 15.051 -19.413 1.00 43.31 168 LEU A CA 1
ATOM 1328 C C . LEU A 1 168 ? 19.324 13.814 -18.693 1.00 43.31 168 LEU A C 1
ATOM 1330 O O . LEU A 1 168 ? 19.252 12.703 -19.205 1.00 43.31 168 LEU A O 1
ATOM 1334 N N . THR A 1 169 ? 19.027 14.071 -17.432 1.00 42.22 169 THR A N 1
ATOM 1335 C CA . THR A 1 169 ? 18.439 13.191 -16.444 1.00 42.22 169 THR A CA 1
ATOM 1336 C C . THR A 1 169 ? 17.236 12.404 -16.996 1.00 42.22 169 THR A C 1
ATOM 1338 O O . THR A 1 169 ? 16.448 12.876 -17.823 1.00 42.22 169 THR A O 1
ATOM 1341 N N . VAL A 1 170 ? 17.060 11.208 -16.432 1.00 47.47 170 VAL A N 1
ATOM 1342 C CA . VAL A 1 170 ? 15.916 10.281 -16.532 1.00 47.47 170 VAL A CA 1
ATOM 1343 C C . VAL A 1 170 ? 14.510 10.939 -16.633 1.00 47.47 170 VAL A C 1
ATOM 1345 O O . VAL A 1 170 ? 13.669 10.377 -17.338 1.00 47.47 170 VAL A O 1
ATOM 1348 N N . PRO A 1 171 ? 14.209 12.136 -16.072 1.00 47.41 171 PRO A N 1
ATOM 1349 C CA . PRO A 1 171 ? 12.918 12.802 -16.272 1.00 47.41 171 PRO A CA 1
ATOM 1350 C C . PRO A 1 171 ? 12.617 13.219 -17.722 1.00 47.41 171 PRO A C 1
ATOM 1352 O O . PRO A 1 171 ? 11.449 13.288 -18.104 1.00 47.41 171 PRO A O 1
ATOM 1355 N N . SER A 1 172 ? 13.631 13.493 -18.552 1.00 37.03 172 SER A N 1
ATOM 1356 C CA . SER A 1 172 ? 13.401 14.033 -19.905 1.00 37.03 172 SER A CA 1
ATOM 1357 C C . SER A 1 172 ? 12.928 12.961 -20.897 1.00 37.03 172 SER A C 1
ATOM 1359 O O . SER A 1 172 ? 12.090 13.238 -21.755 1.00 37.03 172 SER A O 1
ATOM 1361 N N . ILE A 1 173 ? 13.397 11.717 -20.749 1.00 48.12 173 ILE A N 1
ATOM 1362 C CA . ILE A 1 173 ? 12.979 10.579 -21.588 1.00 48.12 173 ILE A CA 1
ATOM 1363 C C . ILE A 1 173 ? 11.571 10.103 -21.194 1.00 48.12 173 ILE A C 1
ATOM 1365 O O . ILE A 1 173 ? 10.757 9.804 -22.071 1.00 48.12 173 ILE A O 1
ATOM 1369 N N . PHE A 1 174 ? 11.229 10.137 -19.899 1.00 46.59 174 PHE A N 1
ATOM 1370 C CA . PHE A 1 174 ? 9.874 9.830 -19.420 1.00 46.59 174 PHE A CA 1
ATOM 1371 C C . PHE A 1 174 ? 8.825 10.776 -20.030 1.00 46.59 174 PHE A C 1
ATOM 1373 O O . PHE A 1 174 ? 7.766 10.337 -20.479 1.00 46.59 174 PHE A O 1
ATOM 1380 N N . HIS A 1 175 ? 9.150 12.067 -20.149 1.00 42.72 175 HIS A N 1
ATOM 1381 C CA . HIS A 1 175 ? 8.243 13.065 -20.722 1.00 42.72 175 HIS A CA 1
ATOM 1382 C C . HIS A 1 175 ? 8.057 12.929 -22.252 1.00 42.72 175 HIS A C 1
ATOM 1384 O O . HIS A 1 175 ? 7.018 13.324 -22.791 1.00 42.72 175 HIS A O 1
ATOM 1390 N N . LEU A 1 176 ? 9.034 12.361 -22.968 1.00 42.94 176 LEU A N 1
ATOM 1391 C CA . LEU A 1 176 ? 8.929 12.055 -24.402 1.00 42.94 176 LEU A CA 1
ATOM 1392 C C . LEU A 1 176 ? 8.154 10.752 -24.661 1.00 42.94 176 LEU A C 1
ATOM 1394 O O . LEU A 1 176 ? 7.324 10.717 -25.571 1.00 42.94 176 LEU A O 1
ATOM 1398 N N . SER A 1 177 ? 8.329 9.728 -23.818 1.00 45.66 177 SER A N 1
ATOM 1399 C CA . SER A 1 177 ? 7.551 8.481 -23.897 1.00 45.66 177 SER A CA 1
ATOM 1400 C C . SER A 1 177 ? 6.061 8.701 -23.585 1.00 45.66 177 SER A C 1
ATOM 1402 O O . SER A 1 177 ? 5.192 8.126 -24.241 1.00 45.66 177 SER A O 1
ATOM 1404 N N . GLN A 1 178 ? 5.734 9.620 -22.666 1.00 46.25 178 GLN A N 1
ATOM 1405 C CA . GLN A 1 178 ? 4.343 9.955 -22.335 1.00 46.25 178 GLN A CA 1
ATOM 1406 C C . GLN A 1 178 ? 3.613 10.681 -23.484 1.00 46.25 178 GLN A C 1
ATOM 1408 O O . GLN A 1 178 ? 2.422 10.461 -23.693 1.00 46.25 178 GLN A O 1
ATOM 1413 N N . LYS A 1 179 ? 4.324 11.488 -24.289 1.00 44.25 179 LYS A N 1
ATOM 1414 C CA . LYS A 1 179 ? 3.742 12.163 -25.466 1.00 44.25 179 LYS A CA 1
ATOM 1415 C C . LYS A 1 179 ? 3.462 11.210 -26.631 1.00 44.25 179 LYS A C 1
ATOM 1417 O O . LYS A 1 179 ? 2.491 11.427 -27.347 1.00 44.25 179 LYS A O 1
ATOM 1422 N N . HIS A 1 180 ? 4.261 10.154 -26.803 1.00 44.81 180 HIS A N 1
ATOM 1423 C CA . HIS A 1 180 ? 4.010 9.138 -27.832 1.00 44.81 180 HIS A CA 1
ATOM 1424 C C . HIS A 1 180 ? 3.000 8.063 -27.395 1.00 44.81 180 HIS A C 1
ATOM 1426 O O . HIS A 1 180 ? 2.253 7.573 -28.237 1.00 44.81 180 HIS A O 1
ATOM 1432 N N . ASN A 1 181 ? 2.894 7.750 -26.097 1.00 41.97 181 ASN A N 1
ATOM 1433 C CA . ASN A 1 181 ? 1.890 6.801 -25.598 1.00 41.97 181 ASN A CA 1
ATOM 1434 C C . ASN A 1 181 ? 0.479 7.395 -25.440 1.00 41.97 181 ASN A C 1
ATOM 1436 O O . ASN A 1 181 ? -0.493 6.651 -25.534 1.00 41.97 181 ASN A O 1
ATOM 1440 N N . PHE A 1 182 ? 0.315 8.717 -25.290 1.00 37.72 182 PHE A N 1
ATOM 1441 C CA . PHE A 1 182 ? -1.023 9.330 -25.190 1.00 37.72 182 PHE A CA 1
ATOM 1442 C C . PHE A 1 182 ? -1.858 9.208 -26.483 1.00 37.72 182 PHE A C 1
ATOM 1444 O O . PHE A 1 182 ? -3.090 9.248 -26.442 1.00 37.72 182 PHE A O 1
ATOM 1451 N N . VAL A 1 183 ? -1.204 9.008 -27.633 1.00 44.75 183 VAL A N 1
ATOM 1452 C CA . VAL A 1 183 ? -1.890 8.814 -28.922 1.00 44.75 183 VAL A CA 1
ATOM 1453 C C . VAL A 1 183 ? -2.351 7.360 -29.120 1.00 44.75 183 VAL A C 1
ATOM 1455 O O . VAL A 1 183 ? -3.323 7.135 -29.832 1.00 44.75 183 VAL A O 1
ATOM 1458 N N . SER A 1 184 ? -1.740 6.372 -28.450 1.00 42.75 184 SER A N 1
ATOM 1459 C CA . SER A 1 184 ? -2.162 4.962 -28.563 1.00 42.75 184 SER A CA 1
ATOM 1460 C C . SER A 1 184 ? -3.261 4.570 -27.572 1.00 42.75 184 SER A C 1
ATOM 1462 O O . SER A 1 184 ? -4.139 3.781 -27.919 1.00 42.75 184 SER A O 1
ATOM 1464 N N . THR A 1 185 ? -3.293 5.137 -26.361 1.00 39.16 185 THR A N 1
ATOM 1465 C CA . THR A 1 185 ? -4.312 4.760 -25.358 1.00 39.16 185 THR A CA 1
ATOM 1466 C C . THR A 1 185 ? -5.706 5.316 -25.672 1.00 39.16 185 THR A C 1
ATOM 1468 O O . THR A 1 185 ? -6.707 4.800 -25.180 1.00 39.16 185 THR A O 1
ATOM 1471 N N . SER A 1 186 ? -5.805 6.340 -26.523 1.00 41.62 186 SER A N 1
ATOM 1472 C CA . SER A 1 186 ? -7.085 6.936 -26.926 1.00 41.62 186 SER A CA 1
ATOM 1473 C C . SER A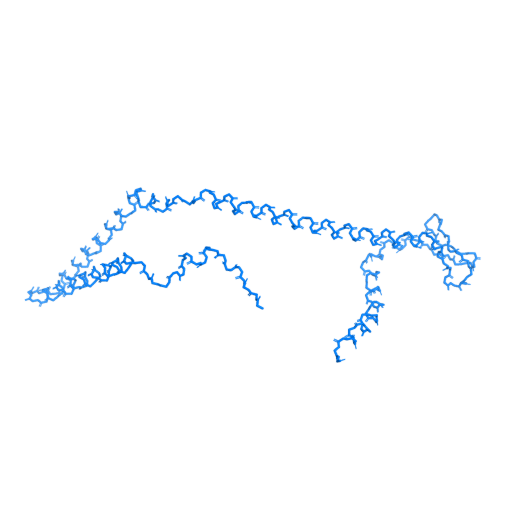 1 186 ? -7.832 6.132 -28.003 1.00 41.62 186 SER A C 1
ATOM 1475 O O . SER A 1 186 ? -9.024 6.361 -28.197 1.00 41.62 186 SER A O 1
ATOM 1477 N N . TYR A 1 187 ? -7.200 5.131 -28.634 1.00 42.84 187 TYR A N 1
ATOM 1478 C CA . TYR A 1 187 ? -7.862 4.250 -29.609 1.00 42.84 187 TYR A CA 1
ATOM 1479 C C . TYR A 1 187 ? -8.384 2.925 -29.031 1.00 42.84 187 TYR A C 1
ATOM 1481 O O . TYR A 1 187 ? -9.134 2.233 -29.716 1.00 42.84 187 TYR A O 1
ATOM 1489 N N . PHE A 1 188 ? -8.069 2.575 -27.776 1.00 40.06 188 PHE A N 1
ATOM 1490 C CA . PHE A 1 188 ? -8.467 1.277 -27.198 1.00 40.06 188 PHE A CA 1
ATOM 1491 C C . PHE A 1 188 ? -9.652 1.326 -26.216 1.00 40.06 188 PHE A C 1
ATOM 1493 O O . PHE A 1 188 ? -10.117 0.285 -25.766 1.00 40.06 188 PHE A O 1
ATOM 1500 N N . ILE A 1 189 ? -10.201 2.510 -25.918 1.00 41.47 189 ILE A N 1
ATOM 1501 C CA . ILE A 1 189 ? -11.365 2.665 -25.014 1.00 41.47 189 ILE A CA 1
ATOM 1502 C C . ILE A 1 189 ? -12.695 2.789 -25.807 1.00 41.47 189 ILE A C 1
ATOM 1504 O O . ILE A 1 189 ? -13.770 2.952 -25.241 1.00 41.47 189 ILE A O 1
ATOM 1508 N N . GLY A 1 190 ? -12.662 2.661 -27.139 1.00 44.84 190 GLY A N 1
ATOM 1509 C CA . GLY A 1 190 ? -13.805 2.946 -28.018 1.00 44.84 190 GLY A CA 1
ATOM 1510 C C . GLY A 1 190 ? -14.622 1.764 -28.553 1.00 44.84 190 GLY A C 1
ATOM 1511 O O . GLY A 1 190 ? -15.469 2.001 -29.407 1.00 44.84 190 GLY A O 1
ATOM 1512 N N . LEU A 1 191 ? -14.399 0.513 -28.130 1.00 43.97 191 LEU A N 1
ATOM 1513 C CA . LEU A 1 191 ? -15.113 -0.656 -28.681 1.00 43.97 191 LEU A CA 1
ATOM 1514 C C . LEU A 1 191 ? -15.459 -1.700 -27.605 1.00 43.97 191 LEU A C 1
ATOM 1516 O O . LEU A 1 191 ? -15.028 -2.845 -27.671 1.00 43.97 191 LEU A O 1
ATOM 1520 N N . HIS A 1 192 ? -16.257 -1.317 -26.606 1.00 44.69 192 HIS A N 1
ATOM 1521 C CA . HIS A 1 192 ? -17.094 -2.289 -25.888 1.00 44.69 192 HIS A CA 1
ATOM 1522 C C . HIS A 1 192 ? -18.292 -1.616 -25.201 1.00 44.69 192 HIS A C 1
ATOM 1524 O O . HIS A 1 192 ? -18.382 -1.545 -23.979 1.00 44.69 192 HIS A O 1
ATOM 1530 N N . SER A 1 193 ? -19.221 -1.079 -25.995 1.00 42.22 193 SER A N 1
ATOM 1531 C CA . SER A 1 193 ? -20.614 -0.845 -25.579 1.00 42.22 193 SER A CA 1
ATOM 1532 C C . SER A 1 193 ? -21.487 -0.508 -26.786 1.00 42.22 193 SER A C 1
ATOM 1534 O O . SER A 1 193 ? -21.726 0.663 -27.081 1.00 42.22 193 SER A O 1
ATOM 1536 N N . ARG A 1 194 ? -21.955 -1.548 -27.478 1.00 40.97 194 ARG A N 1
ATOM 1537 C CA . ARG A 1 194 ? -23.361 -1.774 -27.851 1.00 40.97 194 ARG A CA 1
ATOM 1538 C C . ARG A 1 194 ? -23.499 -3.107 -28.568 1.00 40.97 194 ARG A C 1
ATOM 1540 O O . ARG A 1 194 ? -22.625 -3.401 -29.408 1.00 40.97 194 ARG A O 1
#

Radius of gyration: 41.03 Å; chains: 1; bounding box: 78×49×103 Å

pLDDT: mean 72.32, std 19.67, range [33.41, 98.44]

InterPro domains:
  IPR028155 RPA-interacting protein, central domain [PF14767] (60-126)
  IPR028156 RPA-interacting protein [PTHR31742] (2-163)
  IPR028158 RPA-interacting protein, N-terminal domain [PF14766] (8-47)
  IPR028159 RPA-interacting protein, C-terminal domain [PF14768] (136-162)

Sequence (194 aa):
MAEGSGSRHRSLYKLVGSPPWKEAFRQGCLERMRNSRYRLLNKYRQAGGNMSGGAQNTFLVQEVMEEEWNALQSVESRPEALAQLEEPLDLAVLEEIQQELIDQEQSIISEYEKSLQFDEKCLSVMLAEWEANSLICPVCTKYNLRVASGVVMCQCGLYIPSHGLIFLTVPSIFHLSQKHNFVSTSYFIGLHSR